Protein AF-A0A7T5RFW7-F1 (afdb_monomer_lite)

Sequence (202 aa):
MATKVTVNEIKQDWKDLVDSTTITLDHVEPYNKFRVTLGGNRALAIVNESDGRAFILQLKQDSTGNRTVNWFKKASTFATTDLNTTNDQIVVGRNIPTTTPLKFSSSGTLPSGLVAGTRYYAININATTIKVATSIANAQAGTAIDFTDQGSGTHTIETHIRWPGDNEPTLSNGKFRTDTFGFIVDDGLSGIYEGVVISQDY

Foldseek 3Di:
DPPPPDPVPPPCAEAEWDEDQETEAEPPDDYQEYEYEHPAQHEYEYPPDDAFRKHKYKYWYAQQFPHHYHYYKDKFKFFLVQADLVVQKGFGQAFDDQFFKKAKDFPFFAFPPHDGPQIWTWQTPDGGMTHIGNDSVCSVVVNGDRTPGSTHHMMMMITDEDEVVRDDDDADGDHGWMWMKMKGRNDVVNGYMYIYTPDHGD

Secondary structure (DSSP, 8-state):
------GGGS---SEEPPPSSEEEEE-SSS-SEEEEEESSSEEEEEES--TT-EEEEEEEE-SS----EE---EEEEEEGGGEETTTTEEE-SS---TT-EEEEEESSPPPTT--TT--EEEEEEETTEEEEESSHHHHHTT-PPP-S---SSEEEEEE--B-GGG-PPPPP-STT-EEEEEEEEEETTTTEEEEEEEE---

Structure (mmCIF, N/CA/C/O backbone):
data_AF-A0A7T5RFW7-F1
#
_entry.id   AF-A0A7T5RFW7-F1
#
loop_
_atom_site.group_PDB
_atom_site.id
_atom_site.type_symbol
_atom_site.label_atom_id
_atom_site.label_alt_id
_atom_site.label_comp_id
_atom_site.label_asym_id
_atom_site.label_entity_id
_atom_site.label_seq_id
_atom_site.pdbx_PDB_ins_code
_atom_site.Cartn_x
_atom_site.Cartn_y
_atom_site.Cartn_z
_atom_site.occupancy
_atom_site.B_iso_or_equiv
_atom_site.auth_seq_id
_atom_site.auth_comp_id
_atom_site.auth_asym_id
_atom_site.auth_atom_id
_atom_site.pdbx_PDB_model_num
ATOM 1 N N . MET A 1 1 ? 23.523 30.802 -39.999 1.00 45.41 1 MET A N 1
ATOM 2 C CA . MET A 1 1 ? 24.184 29.878 -39.053 1.00 45.41 1 MET A CA 1
ATOM 3 C C . MET A 1 1 ? 23.121 28.921 -38.550 1.00 45.41 1 MET A C 1
ATOM 5 O O . MET A 1 1 ? 22.150 29.393 -37.979 1.00 45.41 1 MET A O 1
ATOM 9 N N . ALA A 1 2 ? 23.232 27.624 -38.840 1.00 50.78 2 ALA A N 1
ATOM 10 C CA . ALA A 1 2 ? 22.315 26.638 -38.277 1.00 50.78 2 ALA A CA 1
ATOM 11 C C . ALA A 1 2 ? 22.725 26.392 -36.821 1.00 50.78 2 ALA A C 1
ATOM 13 O O . ALA A 1 2 ? 23.837 25.926 -36.565 1.00 50.78 2 ALA A O 1
ATOM 14 N N . THR A 1 3 ? 21.868 26.769 -35.875 1.00 62.56 3 THR A N 1
ATOM 15 C CA . THR A 1 3 ? 22.080 26.494 -34.454 1.00 62.56 3 THR A CA 1
ATOM 16 C C . THR A 1 3 ? 22.099 24.983 -34.267 1.00 62.56 3 THR A C 1
ATOM 18 O O . THR A 1 3 ? 21.107 24.299 -34.513 1.00 62.56 3 THR A O 1
ATOM 21 N N . LYS A 1 4 ? 23.259 24.446 -33.891 1.00 60.22 4 LYS A N 1
ATOM 22 C CA . LYS A 1 4 ? 23.421 23.035 -33.555 1.00 60.22 4 LYS A CA 1
ATOM 23 C C . LYS A 1 4 ? 22.690 22.798 -32.235 1.00 60.22 4 LYS A C 1
ATOM 25 O O . LYS A 1 4 ? 23.207 23.170 -31.187 1.00 60.22 4 LYS A O 1
ATOM 30 N N . VAL A 1 5 ? 21.494 22.217 -32.300 1.00 58.03 5 VAL A N 1
ATOM 31 C CA . VAL A 1 5 ? 20.789 21.697 -31.122 1.00 58.03 5 VAL A CA 1
ATOM 32 C C . VAL A 1 5 ? 21.728 20.701 -30.436 1.00 58.03 5 VAL A C 1
ATOM 34 O O . VAL A 1 5 ? 22.172 19.728 -31.052 1.00 58.03 5 VAL A O 1
ATOM 37 N N . THR A 1 6 ? 22.124 20.982 -29.197 1.00 64.00 6 THR A N 1
ATOM 38 C CA . THR A 1 6 ? 22.894 20.042 -28.380 1.00 64.00 6 THR A CA 1
ATOM 39 C C . THR A 1 6 ? 21.932 19.003 -27.808 1.00 64.00 6 THR A C 1
ATOM 41 O O . THR A 1 6 ? 20.786 19.296 -27.489 1.00 64.00 6 THR A O 1
ATOM 44 N N . VAL A 1 7 ? 22.395 17.759 -27.672 1.00 58.00 7 VAL A N 1
ATOM 45 C CA . VAL A 1 7 ? 21.602 16.589 -27.229 1.00 58.00 7 VAL A CA 1
ATOM 46 C C . VAL A 1 7 ? 20.918 16.783 -25.855 1.00 58.00 7 VAL A C 1
ATOM 48 O O . VAL A 1 7 ? 20.032 16.017 -25.492 1.00 58.00 7 VAL A O 1
ATOM 51 N N . ASN A 1 8 ? 21.258 17.845 -25.120 1.00 54.62 8 ASN A N 1
ATOM 52 C CA . ASN A 1 8 ? 20.660 18.210 -23.835 1.00 54.62 8 ASN A CA 1
ATOM 53 C C . ASN A 1 8 ? 19.213 18.738 -23.914 1.00 54.62 8 ASN A C 1
ATOM 55 O O . ASN A 1 8 ? 18.612 18.956 -22.868 1.00 54.62 8 ASN A O 1
ATOM 59 N N . GLU A 1 9 ? 18.642 18.924 -25.108 1.00 57.00 9 GLU A N 1
ATOM 60 C CA . GLU A 1 9 ? 17.244 19.361 -25.283 1.00 57.00 9 GLU A CA 1
ATOM 61 C C . GLU A 1 9 ? 16.255 18.208 -25.536 1.00 57.00 9 GLU A C 1
ATOM 63 O O . GLU A 1 9 ? 15.060 18.443 -25.723 1.00 57.00 9 GLU A O 1
ATOM 68 N N . ILE A 1 10 ? 16.701 16.944 -25.498 1.00 56.38 10 ILE A N 1
ATOM 69 C CA . ILE A 1 10 ? 15.758 15.821 -25.455 1.00 56.38 10 ILE A CA 1
ATOM 70 C C . ILE A 1 10 ? 15.162 15.792 -24.051 1.00 56.38 10 ILE A C 1
ATOM 72 O O . ILE A 1 10 ? 15.824 15.397 -23.092 1.00 56.38 10 ILE A O 1
ATOM 76 N N . LYS A 1 11 ? 13.897 16.203 -23.938 1.00 55.12 11 LYS A N 1
ATOM 77 C CA . LYS A 1 11 ? 13.052 15.940 -22.772 1.00 55.12 11 LYS A CA 1
ATOM 78 C C . LYS A 1 11 ? 13.193 14.448 -22.447 1.00 55.12 11 LYS A C 1
ATOM 80 O O . LYS A 1 11 ? 12.746 13.604 -23.220 1.00 55.12 11 LYS A O 1
ATOM 85 N N . GLN A 1 12 ? 13.924 14.103 -21.387 1.00 61.69 12 GLN A N 1
ATOM 86 C CA . GLN A 1 12 ? 14.103 12.704 -21.010 1.00 61.69 12 GLN A CA 1
ATOM 87 C C . GLN A 1 12 ? 12.760 12.206 -20.470 1.00 61.69 12 GLN A C 1
ATOM 89 O O . GLN A 1 12 ? 12.442 12.385 -19.300 1.00 61.69 12 GLN A O 1
ATOM 94 N N . ASP A 1 13 ? 11.945 11.636 -21.358 1.00 79.69 13 ASP A N 1
ATOM 95 C CA . ASP A 1 13 ? 10.591 11.186 -21.032 1.00 79.69 13 ASP A CA 1
ATOM 96 C C . ASP A 1 13 ? 10.586 10.077 -19.976 1.00 79.69 13 ASP A C 1
ATOM 98 O O . ASP A 1 13 ? 9.646 9.996 -19.191 1.00 79.69 13 ASP A O 1
ATOM 102 N N . TRP A 1 14 ? 11.627 9.237 -19.956 1.00 91.38 14 TRP A N 1
ATOM 103 C CA . TRP A 1 14 ? 11.811 8.150 -19.000 1.00 91.38 14 TRP A CA 1
ATOM 104 C C . TRP A 1 14 ? 13.054 8.375 -18.152 1.00 91.38 14 TRP A C 1
ATOM 106 O O . TRP A 1 14 ? 14.143 8.599 -18.680 1.00 91.38 14 TRP A O 1
ATOM 116 N N . LYS A 1 15 ? 12.902 8.206 -16.842 1.00 93.06 15 LYS A N 1
ATOM 117 C CA . LYS A 1 15 ? 14.016 8.039 -15.920 1.00 93.06 15 LYS A CA 1
ATOM 118 C C . LYS A 1 15 ? 14.399 6.568 -15.831 1.00 93.06 15 LYS A C 1
ATOM 120 O O . LYS A 1 15 ? 13.636 5.758 -15.308 1.00 93.06 15 LYS A O 1
ATOM 125 N N . ASP A 1 16 ? 15.601 6.245 -16.292 1.00 93.81 16 ASP A N 1
ATOM 126 C CA . ASP A 1 16 ? 16.253 4.979 -15.968 1.00 93.81 16 ASP A CA 1
ATOM 127 C C . ASP A 1 16 ? 16.669 4.987 -14.493 1.00 93.81 16 ASP A C 1
ATOM 129 O O . ASP A 1 16 ? 17.503 5.793 -14.067 1.00 93.81 16 ASP A O 1
ATOM 133 N N . LEU A 1 17 ? 16.038 4.122 -13.703 1.00 96.50 17 LEU A N 1
ATOM 134 C CA . LEU A 1 17 ? 16.389 3.910 -12.306 1.00 96.50 17 LEU A CA 1
ATOM 135 C C . LEU A 1 17 ? 17.536 2.907 -12.202 1.00 96.50 17 LEU A C 1
ATOM 137 O O . LEU A 1 17 ? 17.674 1.986 -13.010 1.00 96.50 17 LEU A O 1
ATOM 141 N N . VAL A 1 18 ? 18.337 3.071 -11.155 1.00 95.88 18 VAL A N 1
ATOM 142 C CA . VAL A 1 18 ? 19.405 2.133 -10.818 1.00 95.88 18 VAL A CA 1
ATOM 143 C C . VAL A 1 18 ? 18.810 0.989 -10.006 1.00 95.88 18 VAL A C 1
ATOM 145 O O . VAL A 1 18 ? 18.157 1.214 -8.987 1.00 95.88 18 VAL A O 1
ATOM 148 N N . ASP A 1 19 ? 19.043 -0.241 -10.455 1.00 98.00 19 ASP A N 1
ATOM 149 C CA . ASP A 1 19 ? 18.674 -1.430 -9.696 1.00 98.00 19 ASP A CA 1
ATOM 150 C C . ASP A 1 19 ? 19.509 -1.529 -8.412 1.00 98.00 19 ASP A C 1
ATOM 152 O O . ASP A 1 19 ? 20.734 -1.398 -8.416 1.00 98.00 19 ASP A O 1
ATOM 156 N N . SER A 1 20 ? 18.829 -1.755 -7.295 1.00 97.56 20 SER A N 1
ATOM 157 C CA . SER A 1 20 ? 19.435 -1.989 -5.988 1.00 97.56 20 SER A CA 1
ATOM 158 C C . SER A 1 20 ? 18.449 -2.774 -5.120 1.00 97.56 20 SER A C 1
ATOM 160 O O . SER A 1 20 ? 17.345 -3.070 -5.569 1.00 97.56 20 SER A O 1
ATOM 162 N N . THR A 1 21 ? 18.803 -3.130 -3.882 1.00 97.81 21 THR A N 1
ATOM 163 C CA . THR A 1 21 ? 17.862 -3.800 -2.960 1.00 97.81 21 THR A CA 1
ATOM 164 C C . THR A 1 21 ? 16.563 -3.011 -2.767 1.00 97.81 21 THR A C 1
ATOM 166 O O . THR A 1 21 ? 15.492 -3.622 -2.735 1.00 97.81 21 THR A O 1
ATOM 169 N N . THR A 1 22 ? 16.661 -1.678 -2.726 1.00 97.94 22 THR A N 1
ATOM 170 C CA . THR A 1 22 ? 15.528 -0.748 -2.712 1.00 97.94 22 THR A CA 1
ATOM 171 C C . THR A 1 22 ? 15.659 0.233 -3.868 1.00 97.94 22 THR A C 1
ATOM 173 O O . THR A 1 22 ? 16.528 1.103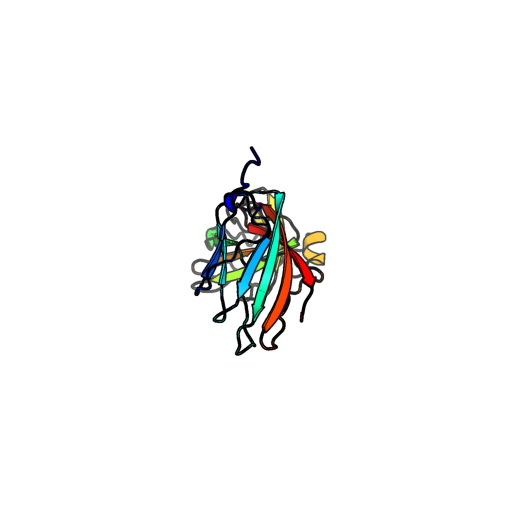 -3.875 1.00 97.94 22 THR A O 1
ATOM 176 N N . ILE A 1 23 ? 14.790 0.106 -4.860 1.00 98.25 23 ILE A N 1
ATOM 177 C CA . ILE A 1 23 ? 14.740 1.024 -5.992 1.00 98.25 23 ILE A CA 1
ATOM 178 C C . ILE A 1 23 ? 13.901 2.235 -5.581 1.00 98.25 23 ILE A C 1
ATOM 180 O O . ILE A 1 23 ? 12.707 2.110 -5.301 1.00 98.25 23 ILE A O 1
ATOM 184 N N . THR A 1 24 ? 14.536 3.404 -5.557 1.00 96.06 24 THR A N 1
ATOM 185 C CA . THR A 1 24 ? 13.900 4.659 -5.154 1.00 96.06 24 THR A CA 1
ATOM 186 C C . THR A 1 24 ? 13.481 5.476 -6.371 1.00 96.06 24 THR A C 1
ATOM 188 O O . THR A 1 24 ? 14.307 5.808 -7.222 1.00 96.06 24 THR A O 1
ATOM 191 N N . LEU A 1 25 ? 12.200 5.824 -6.426 1.00 94.94 25 LEU A N 1
ATOM 192 C CA . LEU A 1 25 ? 11.620 6.782 -7.355 1.00 94.94 25 LEU A CA 1
ATOM 193 C C . LEU A 1 25 ? 11.685 8.170 -6.710 1.00 94.94 25 LEU A C 1
ATOM 195 O O . LEU A 1 25 ? 11.163 8.368 -5.617 1.00 94.94 25 LEU A O 1
ATOM 199 N N . ASP A 1 26 ? 12.339 9.122 -7.369 1.00 92.06 26 ASP A N 1
ATOM 200 C CA . ASP A 1 26 ? 12.478 10.492 -6.868 1.00 92.06 26 ASP A CA 1
ATOM 201 C C . ASP A 1 26 ? 11.550 11.445 -7.628 1.00 92.06 26 ASP A C 1
ATOM 203 O O . ASP A 1 26 ? 11.617 11.555 -8.856 1.00 92.06 26 ASP A O 1
ATOM 207 N N . HIS A 1 27 ? 10.683 12.133 -6.886 1.00 89.88 27 HIS A N 1
ATOM 208 C CA . HIS A 1 27 ? 9.686 13.067 -7.393 1.00 89.88 27 HIS A CA 1
ATOM 209 C C . HIS A 1 27 ? 10.172 14.540 -7.450 1.00 89.88 27 HIS A C 1
ATOM 211 O O . HIS A 1 27 ? 9.370 15.444 -7.646 1.00 89.88 27 HIS A O 1
ATOM 217 N N . VAL A 1 28 ? 11.474 14.838 -7.398 1.00 82.62 28 VAL A N 1
ATOM 218 C CA . VAL A 1 28 ? 12.001 16.231 -7.479 1.00 82.62 28 VAL A CA 1
ATOM 219 C C . VAL A 1 28 ? 11.789 16.966 -8.831 1.00 82.62 28 VAL A C 1
ATOM 221 O O . VAL A 1 28 ? 12.170 18.123 -8.939 1.00 82.62 28 VAL A O 1
ATOM 224 N N . GLU A 1 29 ? 11.092 16.382 -9.823 1.00 71.56 29 GLU A N 1
ATOM 225 C CA . GLU A 1 29 ? 10.932 16.876 -11.223 1.00 71.56 29 GLU A CA 1
ATOM 226 C C . GLU A 1 29 ? 12.191 16.639 -12.098 1.00 71.56 29 GLU A C 1
ATOM 228 O O . GLU A 1 29 ? 13.303 16.581 -11.573 1.00 71.56 29 GLU A O 1
ATOM 233 N N . PRO A 1 30 ? 12.083 16.454 -13.438 1.00 74.62 30 PRO A N 1
ATOM 234 C CA . PRO A 1 30 ? 10.890 16.527 -14.299 1.00 74.62 30 PRO A CA 1
ATOM 235 C C . PRO A 1 30 ? 10.269 15.160 -14.669 1.00 74.62 30 PRO A C 1
ATOM 237 O O . PRO A 1 30 ? 9.517 15.057 -15.640 1.00 74.62 30 PRO A O 1
ATOM 240 N N . TYR A 1 31 ? 10.626 14.076 -13.973 1.00 81.56 31 TYR A N 1
ATOM 241 C CA . TYR A 1 31 ? 10.255 12.724 -14.404 1.00 81.56 31 TYR A CA 1
ATOM 242 C C . TYR A 1 31 ? 8.901 12.273 -13.853 1.00 81.56 31 TYR A C 1
ATOM 244 O O . TYR A 1 31 ? 8.728 12.141 -12.646 1.00 81.56 31 TYR A O 1
ATOM 252 N N . ASN A 1 32 ? 7.972 11.944 -14.753 1.00 89.81 32 ASN A N 1
ATOM 253 C CA . ASN A 1 32 ? 6.715 11.253 -14.427 1.00 89.81 32 ASN A CA 1
ATOM 254 C C . ASN A 1 32 ? 6.649 9.850 -15.038 1.00 89.81 32 ASN A C 1
ATOM 256 O O . ASN A 1 32 ? 5.606 9.204 -15.008 1.00 89.81 32 ASN A O 1
ATOM 260 N N . LYS A 1 33 ? 7.752 9.367 -15.617 1.00 93.81 33 LYS A N 1
ATOM 261 C CA . LYS A 1 33 ? 7.873 7.993 -16.096 1.00 93.81 33 LYS A CA 1
ATOM 262 C C . LYS A 1 33 ? 9.210 7.435 -15.650 1.00 93.81 33 LYS A C 1
ATOM 264 O O . LYS A 1 33 ? 10.254 8.039 -15.890 1.00 93.81 33 LYS A O 1
ATOM 269 N N . PHE A 1 34 ? 9.172 6.277 -15.021 1.00 96.50 34 PHE A N 1
ATOM 270 C CA . PHE A 1 34 ? 10.327 5.609 -14.449 1.00 96.50 34 PHE A CA 1
ATOM 271 C C . PHE A 1 34 ? 10.418 4.200 -15.002 1.00 96.50 34 PHE A C 1
ATOM 273 O O . PHE A 1 34 ? 9.396 3.547 -15.194 1.00 96.50 34 PHE A O 1
ATOM 280 N N . ARG A 1 35 ? 11.626 3.704 -15.250 1.00 96.94 35 ARG A N 1
ATOM 281 C CA . ARG A 1 35 ? 11.814 2.316 -15.670 1.00 96.94 35 ARG A CA 1
ATOM 282 C C . ARG A 1 35 ? 13.042 1.694 -15.039 1.00 96.94 35 ARG A C 1
ATOM 284 O O . ARG A 1 35 ? 14.023 2.381 -14.764 1.00 96.94 35 ARG A O 1
ATOM 291 N N . VAL A 1 36 ? 12.981 0.386 -14.826 1.00 98.00 36 VAL A N 1
ATOM 292 C CA . VAL A 1 36 ? 14.076 -0.386 -14.237 1.00 98.00 36 VAL A CA 1
ATOM 293 C C . VAL A 1 36 ? 14.033 -1.836 -14.698 1.00 98.00 36 VAL A C 1
ATOM 295 O O . VAL A 1 36 ? 12.959 -2.404 -14.890 1.00 98.00 36 VAL A O 1
ATOM 298 N N . THR A 1 37 ? 15.207 -2.448 -14.861 1.00 98.19 37 THR A N 1
ATOM 299 C CA . THR A 1 37 ? 15.331 -3.908 -14.980 1.00 98.19 37 THR A CA 1
ATOM 300 C C . THR A 1 37 ? 15.651 -4.486 -13.605 1.00 98.19 37 THR A C 1
ATOM 302 O O . THR A 1 37 ? 16.638 -4.092 -12.993 1.00 98.19 37 THR A O 1
ATOM 305 N N . LEU A 1 38 ? 14.819 -5.405 -13.120 1.00 98.50 38 LEU A N 1
ATOM 306 C CA . LEU A 1 38 ? 14.893 -5.982 -11.781 1.00 98.50 38 LEU A CA 1
ATOM 307 C C . LEU A 1 38 ? 16.034 -7.001 -11.674 1.00 98.50 38 LEU A C 1
ATOM 309 O O . LEU A 1 38 ? 15.900 -8.156 -12.077 1.00 98.50 38 LEU A O 1
ATOM 313 N N . GLY A 1 39 ? 17.145 -6.603 -11.056 1.00 97.12 39 GLY A N 1
ATOM 314 C CA . GLY A 1 39 ? 18.305 -7.467 -10.805 1.00 97.12 39 GLY A CA 1
ATOM 315 C C . GLY A 1 39 ? 18.137 -8.415 -9.613 1.00 97.12 39 GLY A C 1
ATOM 316 O O . GLY A 1 39 ? 18.963 -9.305 -9.424 1.00 97.12 39 GLY A O 1
ATOM 317 N N . GLY A 1 40 ? 17.022 -8.327 -8.878 1.00 97.62 40 GLY A N 1
ATOM 318 C CA . GLY A 1 40 ? 16.606 -9.259 -7.820 1.00 97.62 40 GLY A CA 1
ATOM 319 C C . GLY A 1 40 ? 15.127 -9.087 -7.471 1.00 97.62 40 GLY A C 1
ATOM 320 O O . GLY A 1 40 ? 14.416 -8.361 -8.160 1.00 97.62 40 GLY A O 1
ATOM 321 N N . ASN A 1 41 ? 14.676 -9.703 -6.377 1.00 98.06 41 ASN A N 1
ATOM 322 C CA . ASN A 1 41 ? 13.433 -9.281 -5.721 1.00 98.06 41 ASN A CA 1
ATOM 323 C C . ASN A 1 41 ? 13.705 -7.952 -5.015 1.00 98.06 41 ASN A C 1
ATOM 325 O O . ASN A 1 41 ? 14.659 -7.868 -4.232 1.00 98.06 41 ASN A O 1
ATOM 329 N N . ARG A 1 42 ? 12.940 -6.905 -5.339 1.00 98.31 42 ARG A N 1
ATOM 330 C CA . ARG A 1 42 ? 13.265 -5.525 -4.937 1.00 98.31 42 ARG A CA 1
ATOM 331 C C . ARG A 1 42 ? 12.168 -4.894 -4.098 1.00 98.31 42 ARG A C 1
ATOM 333 O O . ARG A 1 42 ? 10.990 -5.159 -4.300 1.00 98.31 42 ARG A O 1
ATOM 340 N N . ALA A 1 43 ? 12.551 -4.017 -3.180 1.00 97.94 43 ALA A N 1
ATOM 341 C CA . ALA A 1 43 ? 11.615 -3.059 -2.614 1.00 97.94 43 ALA A CA 1
ATOM 342 C C . ALA A 1 43 ? 11.538 -1.821 -3.509 1.00 97.94 43 ALA A C 1
ATOM 344 O O . ALA A 1 43 ? 12.544 -1.406 -4.082 1.00 97.94 43 ALA A O 1
ATOM 345 N N . LEU A 1 44 ? 10.351 -1.236 -3.617 1.00 98.06 44 LEU A N 1
ATOM 346 C CA . LEU A 1 44 ? 10.132 0.052 -4.259 1.00 98.06 44 LEU A CA 1
ATOM 347 C C . LEU A 1 44 ? 9.866 1.096 -3.178 1.00 98.06 44 LEU A C 1
ATOM 349 O O . LEU A 1 44 ? 9.121 0.843 -2.231 1.00 98.06 44 LEU A O 1
ATOM 353 N N . ALA A 1 45 ? 10.468 2.268 -3.325 1.00 96.50 45 ALA A N 1
ATOM 354 C CA . ALA A 1 45 ? 10.252 3.407 -2.444 1.00 96.50 45 ALA A CA 1
ATOM 355 C C . ALA A 1 45 ? 10.069 4.674 -3.273 1.00 96.50 45 ALA A C 1
ATOM 357 O O . ALA A 1 45 ? 10.618 4.778 -4.368 1.00 96.50 45 ALA A O 1
ATOM 358 N N . ILE A 1 46 ? 9.333 5.642 -2.737 1.00 95.12 46 ILE A N 1
ATOM 359 C CA . ILE A 1 46 ? 9.211 6.975 -3.322 1.00 95.12 46 ILE A CA 1
ATOM 360 C C . ILE A 1 46 ? 9.819 7.976 -2.338 1.00 95.12 46 ILE A C 1
ATOM 362 O O . ILE A 1 46 ? 9.678 7.825 -1.124 1.00 95.12 46 ILE A O 1
ATOM 366 N N . VAL A 1 47 ? 10.531 8.975 -2.853 1.00 93.50 47 VAL A N 1
ATOM 367 C CA . VAL A 1 47 ? 11.036 10.117 -2.081 1.00 93.50 47 VAL A CA 1
ATOM 368 C C . VAL A 1 47 ? 10.579 11.423 -2.712 1.00 93.50 47 VAL A C 1
ATOM 370 O O . VAL A 1 47 ? 10.263 11.470 -3.902 1.00 93.50 47 VAL A O 1
ATOM 373 N N . ASN A 1 48 ? 10.576 12.485 -1.900 1.00 92.00 48 ASN A N 1
ATOM 374 C CA . ASN A 1 48 ? 10.144 13.827 -2.302 1.00 92.00 48 ASN A CA 1
ATOM 375 C C . ASN A 1 48 ? 8.720 13.829 -2.870 1.00 92.00 48 ASN A C 1
ATOM 377 O O . ASN A 1 48 ? 8.429 14.455 -3.887 1.00 92.00 48 ASN A O 1
ATOM 381 N N . GLU A 1 49 ? 7.849 13.062 -2.218 1.00 91.44 49 GLU A N 1
ATOM 382 C CA . GLU A 1 49 ? 6.468 12.871 -2.631 1.00 91.44 49 GLU A CA 1
ATOM 383 C C . GLU A 1 49 ? 5.712 14.195 -2.673 1.00 91.44 49 GLU A C 1
ATOM 385 O O . GLU A 1 49 ? 5.906 15.073 -1.833 1.00 91.44 49 GLU A O 1
ATOM 390 N N . SER A 1 50 ? 4.836 14.312 -3.665 1.00 88.50 50 SER A N 1
ATOM 391 C CA . SER A 1 50 ? 3.971 15.465 -3.843 1.00 88.50 50 SER A CA 1
ATOM 392 C C . SER A 1 50 ? 2.573 14.970 -4.167 1.00 88.50 50 SER A C 1
ATOM 394 O O . SER A 1 50 ? 2.401 14.164 -5.086 1.00 88.50 50 SER A O 1
ATOM 396 N N . ASP A 1 51 ? 1.598 15.477 -3.425 1.00 92.00 51 ASP A N 1
ATOM 397 C CA . ASP A 1 51 ? 0.187 15.129 -3.573 1.00 92.00 51 ASP A CA 1
ATOM 398 C C . ASP A 1 51 ? -0.332 15.515 -4.967 1.00 92.00 51 ASP A C 1
ATOM 400 O O . ASP A 1 51 ? 0.109 16.496 -5.573 1.00 92.00 51 ASP A O 1
ATOM 404 N N . GLY A 1 52 ? -1.248 14.711 -5.499 1.00 89.12 52 GLY A N 1
ATOM 405 C CA . GLY A 1 52 ? -1.815 14.838 -6.841 1.00 89.12 52 GLY A CA 1
ATOM 406 C C . GLY A 1 52 ? -0.885 14.404 -7.978 1.00 89.12 52 GLY A C 1
ATOM 407 O O . GLY A 1 52 ? -1.291 14.434 -9.144 1.00 89.12 52 GLY A O 1
ATOM 408 N N . ARG A 1 53 ? 0.358 13.993 -7.693 1.00 90.94 53 ARG A N 1
ATOM 409 C CA . ARG A 1 53 ? 1.287 13.575 -8.746 1.00 90.94 53 ARG A CA 1
ATOM 410 C C . ARG A 1 53 ? 0.863 12.234 -9.343 1.00 90.94 53 ARG A C 1
ATOM 412 O O . ARG A 1 53 ? 0.763 11.233 -8.636 1.00 90.94 53 ARG A O 1
ATOM 419 N N . ALA A 1 54 ? 0.718 12.205 -10.665 1.00 94.06 54 ALA A N 1
ATOM 420 C CA . ALA A 1 54 ? 0.550 10.979 -11.435 1.00 94.06 54 ALA A CA 1
ATOM 421 C C . ALA A 1 54 ? 1.861 10.574 -12.123 1.00 94.06 54 ALA A C 1
ATOM 423 O O . ALA A 1 54 ? 2.564 11.419 -12.685 1.00 94.06 54 ALA A O 1
ATOM 424 N N . PHE A 1 55 ? 2.182 9.281 -12.110 1.00 95.81 55 PHE A N 1
ATOM 425 C CA . PHE A 1 55 ? 3.387 8.763 -12.754 1.00 95.81 55 PHE A CA 1
ATOM 426 C C . PHE A 1 55 ? 3.205 7.350 -13.314 1.00 95.81 55 PHE A C 1
ATOM 428 O O . PHE A 1 55 ? 2.259 6.635 -12.990 1.00 95.81 55 PHE A O 1
ATOM 435 N N . ILE A 1 56 ? 4.134 6.956 -14.181 1.00 97.00 56 ILE A N 1
ATOM 436 C CA . ILE A 1 56 ? 4.217 5.628 -14.786 1.00 97.00 56 ILE A CA 1
ATOM 437 C C . ILE A 1 56 ? 5.484 4.934 -14.294 1.00 97.00 56 ILE A C 1
ATOM 439 O O . ILE A 1 56 ? 6.552 5.546 -14.238 1.00 97.00 56 ILE A O 1
ATOM 443 N N . LEU A 1 57 ? 5.385 3.641 -14.000 1.00 98.00 57 LEU A N 1
ATOM 444 C CA . LEU A 1 57 ? 6.523 2.778 -13.704 1.00 98.00 57 LEU A CA 1
ATOM 445 C C . LEU A 1 57 ? 6.535 1.579 -14.650 1.00 98.00 57 LEU A C 1
ATOM 447 O O . LEU A 1 57 ? 5.550 0.851 -14.750 1.00 98.00 57 LEU A O 1
ATOM 451 N N . GLN A 1 58 ? 7.670 1.352 -15.301 1.00 98.12 58 GLN A N 1
ATOM 452 C CA . GLN A 1 58 ? 7.962 0.130 -16.037 1.00 98.12 58 GLN A CA 1
ATOM 453 C C . GLN A 1 58 ? 8.938 -0.741 -15.262 1.00 98.12 58 GLN A C 1
ATOM 455 O O . GLN A 1 58 ? 10.053 -0.328 -14.937 1.00 98.12 58 GLN A O 1
ATOM 460 N N . LEU A 1 59 ? 8.518 -1.972 -15.005 1.00 98.50 59 LEU A N 1
ATOM 461 C CA . LEU A 1 59 ? 9.336 -2.992 -14.374 1.00 98.50 59 LEU A CA 1
ATOM 462 C C . LEU A 1 59 ? 9.642 -4.062 -15.409 1.00 98.50 59 LEU A C 1
ATOM 464 O O . LEU A 1 59 ? 8.734 -4.697 -15.938 1.00 98.50 59 LEU A O 1
ATOM 468 N N . LYS A 1 60 ? 10.925 -4.259 -15.697 1.00 98.19 60 LYS A N 1
ATOM 469 C CA . LYS A 1 60 ? 11.394 -5.295 -16.610 1.00 98.19 60 LYS A CA 1
ATOM 470 C C . LYS A 1 60 ? 12.066 -6.421 -15.833 1.00 98.19 60 LYS A C 1
ATOM 472 O O . LYS A 1 60 ? 12.919 -6.171 -14.988 1.00 98.19 60 LYS A O 1
ATOM 477 N N . GLN A 1 61 ? 11.722 -7.663 -16.140 1.00 98.38 61 GLN A N 1
ATOM 478 C CA . GLN A 1 61 ? 12.412 -8.849 -15.638 1.00 98.38 61 GLN A CA 1
ATOM 479 C C . GLN A 1 61 ? 13.843 -8.924 -16.190 1.00 98.38 61 GLN A C 1
ATOM 481 O O . GLN A 1 61 ? 14.114 -8.515 -17.321 1.00 98.38 61 GLN A O 1
ATOM 486 N N . ASP A 1 62 ? 14.774 -9.482 -15.423 1.00 97.25 62 ASP A N 1
ATOM 487 C CA . ASP A 1 62 ? 16.117 -9.761 -15.931 1.00 97.25 62 ASP A CA 1
ATOM 488 C C . ASP A 1 62 ? 16.146 -11.008 -16.842 1.00 97.25 62 ASP A C 1
ATOM 490 O O . ASP A 1 62 ? 15.120 -11.533 -17.286 1.00 97.25 62 ASP A O 1
ATOM 494 N N . SER A 1 63 ? 17.352 -11.500 -17.131 1.00 96.94 63 SER A N 1
ATOM 495 C CA . SER A 1 63 ? 17.576 -12.724 -17.907 1.00 96.94 63 SER A CA 1
ATOM 496 C C . SER A 1 63 ? 17.199 -14.015 -17.167 1.00 96.94 63 SER A C 1
ATOM 498 O O . SER A 1 63 ? 17.218 -15.093 -17.773 1.00 96.94 63 SER A O 1
ATOM 500 N N . THR A 1 64 ? 16.846 -13.929 -15.881 1.00 97.19 64 THR A N 1
ATOM 501 C CA . THR A 1 64 ? 16.377 -15.052 -15.061 1.00 97.19 64 THR A CA 1
ATOM 502 C C . THR A 1 64 ? 14.855 -15.133 -15.071 1.00 97.19 64 THR A C 1
ATOM 504 O O . THR A 1 64 ? 14.310 -16.225 -15.235 1.00 97.19 64 THR A O 1
ATOM 507 N N . GLY A 1 65 ? 14.180 -13.987 -14.942 1.00 96.12 65 GLY A N 1
ATOM 508 C CA . GLY A 1 65 ? 12.743 -13.923 -14.682 1.00 96.12 65 GLY A CA 1
ATOM 509 C C . GLY A 1 65 ? 12.401 -14.191 -13.213 1.00 96.12 65 GLY A C 1
ATOM 510 O O . GLY A 1 65 ? 13.285 -14.285 -12.355 1.00 96.12 65 GLY A O 1
ATOM 511 N N . ASN A 1 66 ? 11.105 -14.347 -12.938 1.00 96.75 66 ASN A N 1
ATOM 512 C CA . ASN A 1 66 ? 10.537 -14.634 -11.614 1.00 96.75 66 ASN A CA 1
ATOM 513 C C . ASN A 1 66 ? 10.903 -13.618 -10.514 1.00 96.75 66 ASN A C 1
ATOM 515 O O . ASN A 1 66 ? 11.050 -13.989 -9.349 1.00 96.75 66 ASN A O 1
ATOM 519 N N . ARG A 1 67 ? 11.067 -12.340 -10.862 1.00 97.38 67 ARG A N 1
ATOM 520 C CA . ARG A 1 67 ? 11.312 -11.266 -9.894 1.00 97.38 67 ARG A CA 1
ATOM 521 C C . ARG A 1 67 ? 10.014 -10.696 -9.376 1.00 97.38 67 ARG A C 1
ATOM 523 O O . ARG A 1 67 ? 9.070 -10.493 -10.137 1.00 97.38 67 ARG A O 1
ATOM 530 N N . THR A 1 68 ? 10.004 -10.414 -8.082 1.00 97.31 68 THR A N 1
ATOM 531 C CA . THR A 1 68 ? 8.893 -9.767 -7.391 1.00 97.31 68 THR A CA 1
ATOM 532 C C . THR A 1 68 ? 9.299 -8.393 -6.885 1.00 97.31 68 THR A C 1
ATOM 534 O O . THR A 1 68 ? 10.487 -8.079 -6.738 1.00 97.31 68 THR A O 1
ATOM 537 N N . VAL A 1 69 ? 8.291 -7.572 -6.603 1.00 97.81 69 VAL A N 1
ATOM 538 C CA . VAL A 1 69 ? 8.483 -6.291 -5.935 1.00 97.81 69 VAL A CA 1
ATOM 539 C C . VAL A 1 69 ? 7.670 -6.209 -4.657 1.00 97.81 69 VAL A C 1
ATOM 541 O O . VAL A 1 69 ? 6.528 -6.660 -4.606 1.00 97.81 69 VAL A O 1
ATOM 544 N N . ASN A 1 70 ? 8.256 -5.582 -3.643 1.00 97.06 70 ASN A N 1
ATOM 545 C CA . ASN A 1 70 ? 7.506 -5.024 -2.531 1.00 97.06 70 ASN A CA 1
ATOM 546 C C . ASN A 1 70 ? 7.132 -3.596 -2.916 1.00 97.06 70 ASN A C 1
ATOM 548 O O . ASN A 1 70 ? 8.006 -2.737 -3.041 1.00 97.06 70 ASN A O 1
ATOM 552 N N . TRP A 1 71 ? 5.843 -3.368 -3.132 1.00 97.56 71 TRP A N 1
ATOM 553 C CA . TRP A 1 71 ? 5.305 -2.059 -3.475 1.00 97.56 71 TRP A CA 1
ATOM 554 C C . TRP A 1 71 ? 5.586 -1.026 -2.379 1.00 97.56 71 TRP A C 1
ATOM 556 O O . TRP A 1 71 ? 5.648 -1.366 -1.192 1.00 97.56 71 TRP A O 1
ATOM 566 N N . PHE A 1 72 ? 5.744 0.234 -2.790 1.00 96.75 72 PHE A N 1
ATOM 567 C CA . PHE A 1 72 ? 5.863 1.345 -1.854 1.00 96.75 72 PHE A CA 1
ATOM 568 C C . PHE A 1 72 ? 4.607 1.429 -0.978 1.00 96.75 72 PHE A C 1
ATOM 570 O O . PHE A 1 72 ? 3.495 1.093 -1.388 1.00 96.75 72 PHE A O 1
ATOM 577 N N . LYS A 1 73 ? 4.828 1.816 0.273 1.00 95.88 73 LYS A N 1
ATOM 578 C CA . LYS A 1 73 ? 3.859 1.799 1.366 1.00 95.88 73 LYS A CA 1
ATOM 579 C C . LYS A 1 73 ? 4.323 2.771 2.435 1.00 95.88 73 LYS A C 1
ATOM 581 O O . LYS A 1 73 ? 5.510 3.106 2.486 1.00 95.88 73 LYS A O 1
ATOM 586 N N . LYS A 1 74 ? 3.429 3.155 3.340 1.00 96.38 74 LYS A N 1
ATOM 587 C CA . LYS A 1 74 ? 3.801 3.987 4.484 1.00 96.38 74 LYS A CA 1
ATOM 588 C C . LYS A 1 74 ? 3.510 3.276 5.788 1.00 96.38 74 LYS A C 1
ATOM 590 O O . LYS A 1 74 ? 2.370 2.932 6.086 1.00 96.38 74 LYS A O 1
ATOM 595 N N . ALA A 1 75 ? 4.542 3.118 6.605 1.00 96.12 75 ALA A N 1
ATOM 596 C CA . ALA A 1 75 ? 4.413 2.609 7.962 1.00 96.12 75 ALA A CA 1
ATOM 597 C C . ALA A 1 75 ? 4.220 3.760 8.961 1.00 96.12 75 ALA A C 1
ATOM 599 O O . ALA A 1 75 ? 4.751 4.856 8.772 1.00 96.12 75 ALA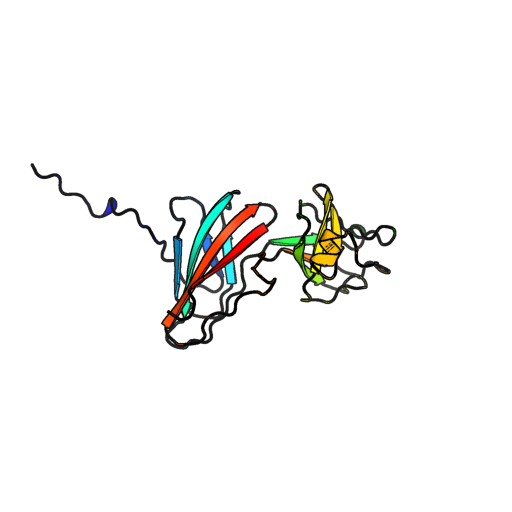 A O 1
ATOM 600 N N . SER A 1 76 ? 3.445 3.528 10.011 1.00 96.19 76 SER A N 1
ATOM 601 C CA . SER A 1 76 ? 3.532 4.254 11.280 1.00 96.19 76 SER A CA 1
ATOM 602 C C . SER A 1 76 ? 3.383 3.258 12.424 1.00 96.19 76 SER A C 1
ATOM 604 O O . SER A 1 76 ? 2.950 2.121 12.222 1.00 96.19 76 SER A O 1
ATOM 606 N N . THR A 1 77 ? 3.790 3.659 13.621 1.00 97.69 77 THR A N 1
ATOM 607 C CA . THR A 1 77 ? 3.640 2.843 14.825 1.00 97.69 77 THR A CA 1
ATOM 608 C C . THR A 1 77 ? 2.559 3.415 15.722 1.00 97.69 77 THR A C 1
ATOM 610 O O . THR A 1 77 ? 2.398 4.633 15.775 1.00 97.69 77 THR A O 1
ATOM 613 N N . PHE A 1 78 ? 1.887 2.547 16.468 1.00 97.75 78 PHE A N 1
ATOM 614 C CA . PHE A 1 78 ? 1.010 2.925 17.572 1.00 97.75 78 PHE A CA 1
ATOM 615 C C . PHE A 1 78 ? 1.295 2.022 18.779 1.00 97.75 78 PHE A C 1
ATOM 617 O O . PHE A 1 78 ? 1.795 0.901 18.633 1.00 97.75 78 PHE A O 1
ATOM 624 N N . ALA A 1 79 ? 1.056 2.540 19.979 1.00 97.06 79 ALA A N 1
ATOM 625 C CA . ALA A 1 79 ? 1.196 1.804 21.228 1.00 97.06 79 ALA A CA 1
ATOM 626 C C . ALA A 1 79 ? -0.119 1.113 21.612 1.00 97.06 79 ALA A C 1
ATOM 628 O O . ALA A 1 79 ? -1.193 1.477 21.139 1.00 97.06 79 ALA A O 1
ATOM 629 N N . THR A 1 80 ? -0.064 0.172 22.558 1.00 97.25 80 THR A N 1
ATOM 630 C CA . THR A 1 80 ? -1.273 -0.454 23.128 1.00 97.25 80 THR A CA 1
ATOM 631 C C . THR A 1 80 ? -2.266 0.580 23.671 1.00 97.25 80 THR A C 1
ATOM 633 O O . THR A 1 80 ? -3.472 0.408 23.528 1.00 97.25 80 THR A O 1
ATOM 636 N N . THR A 1 81 ? -1.770 1.685 24.239 1.00 96.88 81 THR A N 1
ATOM 637 C CA . THR A 1 81 ? -2.581 2.788 24.782 1.00 96.88 81 THR A CA 1
ATOM 638 C C . THR A 1 81 ? -3.303 3.616 23.722 1.00 96.88 81 THR A C 1
ATOM 640 O O . THR A 1 81 ? -4.242 4.331 24.061 1.00 96.88 81 THR A O 1
ATOM 643 N N . ASP A 1 82 ? -2.882 3.532 22.459 1.00 98.12 82 ASP A N 1
ATOM 644 C CA . ASP A 1 82 ? -3.516 4.243 21.345 1.00 98.12 82 ASP A CA 1
ATOM 645 C C . ASP A 1 82 ? -4.752 3.504 20.815 1.00 98.12 82 ASP A C 1
ATOM 647 O O . ASP A 1 82 ? -5.523 4.080 20.043 1.00 98.12 82 ASP A O 1
ATOM 651 N N . LEU A 1 83 ? -4.951 2.243 21.223 1.00 98.19 83 LEU A N 1
ATOM 652 C CA . LEU A 1 83 ? -6.127 1.443 20.901 1.00 98.19 83 LEU A CA 1
ATOM 653 C C . LEU A 1 83 ? -7.148 1.502 22.038 1.00 98.19 83 LEU A C 1
ATOM 655 O O . LEU A 1 83 ? -6.863 1.140 23.180 1.00 98.19 83 LEU A O 1
ATOM 659 N N . ASN A 1 84 ? -8.375 1.896 21.716 1.00 98.06 84 ASN A N 1
ATOM 660 C CA . ASN A 1 84 ? -9.489 1.935 22.651 1.00 98.06 84 ASN A CA 1
ATOM 661 C C . ASN A 1 84 ? -10.500 0.826 22.324 1.00 98.06 84 ASN A C 1
ATOM 663 O O . ASN A 1 84 ? -11.235 0.913 21.344 1.00 98.06 84 ASN A O 1
ATOM 667 N N . THR A 1 85 ? -10.562 -0.192 23.183 1.00 97.75 85 THR A N 1
ATOM 668 C CA . THR A 1 85 ? -11.463 -1.353 23.062 1.00 97.75 85 THR A CA 1
ATOM 669 C C . THR A 1 85 ? -12.928 -1.041 23.381 1.00 97.75 85 THR A C 1
ATOM 671 O O . THR A 1 85 ? -13.798 -1.865 23.160 1.00 97.75 85 THR A O 1
ATOM 674 N N . THR A 1 86 ? -13.248 0.141 23.923 1.00 97.81 86 THR A N 1
ATOM 675 C CA . THR A 1 86 ? -14.647 0.538 24.184 1.00 97.81 86 THR A CA 1
ATOM 676 C C . THR A 1 86 ? -15.336 1.066 22.927 1.00 97.81 86 THR A C 1
ATOM 678 O O . THR A 1 86 ? -16.560 1.032 22.829 1.00 97.81 86 THR A O 1
ATOM 681 N N . ASN A 1 87 ? -14.573 1.621 21.983 1.00 97.44 87 ASN A N 1
ATOM 682 C CA . ASN A 1 87 ? -15.123 2.254 20.783 1.00 97.44 87 ASN A CA 1
ATOM 683 C C . ASN A 1 87 ? -14.446 1.814 19.474 1.00 97.44 87 ASN A C 1
ATOM 685 O O . ASN A 1 87 ? -14.771 2.365 18.413 1.00 97.44 87 ASN A O 1
ATOM 689 N N . ASP A 1 88 ? -13.540 0.844 19.552 1.00 98.38 88 ASP A N 1
ATOM 690 C CA . ASP A 1 88 ? -12.778 0.243 18.457 1.00 98.38 88 ASP A CA 1
ATOM 691 C C . ASP A 1 88 ? -11.922 1.221 17.648 1.00 98.38 88 ASP A C 1
ATOM 693 O O . ASP A 1 88 ? -11.771 1.088 16.430 1.00 98.38 88 ASP A O 1
ATOM 697 N N . GLN A 1 89 ? -11.391 2.251 18.308 1.00 98.50 89 GLN A N 1
ATOM 698 C CA . GLN A 1 89 ? -10.580 3.280 17.660 1.00 98.50 89 GLN A CA 1
ATOM 699 C C . GLN A 1 89 ? -9.088 3.083 17.910 1.00 98.50 89 GLN A C 1
ATOM 701 O O . GLN A 1 89 ? -8.674 2.695 18.999 1.00 98.50 89 GLN A O 1
ATOM 706 N N . ILE A 1 90 ? -8.287 3.425 16.903 1.00 98.56 90 ILE A N 1
ATOM 707 C CA . ILE A 1 90 ? -6.825 3.451 16.964 1.00 98.56 90 ILE A CA 1
ATOM 708 C C . ILE A 1 90 ? -6.346 4.854 16.593 1.00 98.56 90 ILE A C 1
ATOM 710 O O . ILE A 1 90 ? -6.695 5.374 15.527 1.00 98.56 90 ILE A O 1
ATOM 714 N N . VAL A 1 91 ? -5.529 5.466 17.452 1.00 98.44 91 VAL A N 1
ATOM 715 C CA . VAL A 1 91 ? -4.799 6.699 17.131 1.00 98.44 91 VAL A CA 1
ATOM 716 C C . VAL A 1 91 ? -3.550 6.336 16.325 1.00 98.44 91 VAL A C 1
ATOM 718 O O . VAL A 1 91 ? -2.656 5.656 16.810 1.00 98.44 91 VAL A O 1
ATOM 721 N N . VAL A 1 92 ? -3.493 6.778 15.070 1.00 97.12 92 VAL A N 1
ATOM 722 C CA . VAL A 1 92 ? -2.435 6.424 14.101 1.00 97.12 92 VAL A CA 1
ATOM 723 C C . VAL A 1 92 ? -1.539 7.607 13.720 1.00 97.12 92 VAL A C 1
ATOM 725 O O . VAL A 1 92 ? -0.577 7.437 12.969 1.00 97.12 92 VAL A O 1
ATOM 728 N N . GLY A 1 93 ? -1.862 8.808 14.213 1.00 95.56 93 GLY A N 1
ATOM 729 C CA . GLY A 1 93 ? -1.039 10.016 14.071 1.00 95.56 93 GLY A CA 1
ATOM 730 C C . GLY A 1 93 ? -1.012 10.637 12.670 1.00 95.56 93 GLY A C 1
ATOM 731 O O . GLY A 1 93 ? -0.228 11.550 12.428 1.00 95.56 93 GLY A O 1
ATOM 732 N N . ARG A 1 94 ? -1.848 10.153 11.747 1.00 95.81 94 ARG A N 1
ATOM 733 C CA . ARG A 1 94 ? -1.989 10.674 10.381 1.00 95.81 94 ARG A CA 1
ATOM 734 C C . ARG A 1 94 ? -3.375 10.390 9.821 1.00 95.81 94 ARG A C 1
ATOM 736 O O . ARG A 1 94 ? -4.068 9.492 10.306 1.00 95.81 94 ARG A O 1
ATOM 743 N N . ASN A 1 95 ? -3.749 11.114 8.773 1.00 97.12 95 ASN A N 1
ATOM 744 C CA . ASN A 1 95 ? -5.042 10.922 8.145 1.00 97.12 95 ASN A CA 1
ATOM 745 C C . ASN A 1 95 ? -4.994 9.698 7.228 1.00 97.12 95 ASN A C 1
ATOM 747 O O . ASN A 1 95 ? -4.202 9.643 6.296 1.00 97.12 95 ASN A O 1
ATOM 751 N N . ILE A 1 96 ? -5.850 8.712 7.479 1.00 98.38 96 ILE A N 1
ATOM 752 C CA . ILE A 1 96 ? -5.979 7.539 6.612 1.00 98.38 96 ILE A CA 1
ATOM 753 C C . ILE A 1 96 ? -7.432 7.478 6.134 1.00 98.38 96 ILE A C 1
ATOM 755 O O . ILE A 1 96 ? -8.313 7.175 6.948 1.00 98.38 96 ILE A O 1
ATOM 759 N N . PRO A 1 97 ? -7.712 7.784 4.854 1.00 98.06 97 PRO A N 1
ATOM 760 C CA . PRO A 1 97 ? -9.066 7.784 4.313 1.00 98.06 97 PRO A CA 1
ATOM 761 C C . PRO A 1 97 ? -9.765 6.428 4.442 1.00 98.06 97 PRO A C 1
ATOM 763 O O . PRO A 1 97 ? -9.129 5.371 4.362 1.00 98.06 97 PRO A O 1
ATOM 766 N N . THR A 1 98 ? -11.093 6.451 4.579 1.00 98.38 98 THR A N 1
ATOM 767 C CA . THR A 1 98 ? -11.914 5.233 4.576 1.00 98.38 98 THR A CA 1
ATOM 768 C C . THR A 1 98 ? -11.643 4.418 3.313 1.00 98.38 98 THR A C 1
ATOM 770 O O . THR A 1 98 ? -11.465 4.989 2.238 1.00 98.38 98 THR A O 1
ATOM 773 N N . THR A 1 99 ? -11.634 3.088 3.436 1.00 97.50 99 THR A N 1
ATOM 774 C CA . THR A 1 99 ? -11.285 2.097 2.394 1.00 97.50 99 THR A CA 1
ATOM 775 C C . THR A 1 99 ? -9.800 1.980 2.041 1.00 97.50 99 THR A C 1
ATOM 777 O O . THR A 1 99 ? -9.458 1.176 1.177 1.00 97.50 99 THR A O 1
ATOM 780 N N . THR A 1 100 ? -8.901 2.730 2.689 1.00 98.25 100 THR A N 1
ATOM 781 C CA . THR A 1 100 ? -7.453 2.538 2.488 1.00 98.25 100 THR A CA 1
ATOM 782 C C . THR A 1 100 ? -7.049 1.131 2.941 1.00 98.25 100 THR A C 1
ATOM 784 O O . THR A 1 100 ? -7.353 0.787 4.088 1.00 98.25 100 THR A O 1
ATOM 787 N N . PRO A 1 101 ? -6.372 0.326 2.099 1.00 98.00 101 PRO A N 1
ATOM 788 C CA . PRO A 1 101 ? -5.880 -0.990 2.488 1.00 98.00 101 PRO A CA 1
ATOM 789 C C . PRO A 1 101 ? -4.790 -0.899 3.559 1.00 98.00 101 PRO A C 1
ATOM 791 O O . PRO A 1 101 ? -3.854 -0.104 3.453 1.00 98.00 101 PRO A O 1
ATOM 794 N N . LEU A 1 102 ? -4.899 -1.750 4.573 1.00 98.25 102 LEU A N 1
ATOM 795 C CA . LEU A 1 102 ? -4.023 -1.799 5.737 1.00 98.25 102 LEU A CA 1
ATOM 796 C C . LEU A 1 102 ? -3.434 -3.196 5.925 1.00 98.25 102 LEU A C 1
ATOM 798 O O . LEU A 1 102 ? -4.114 -4.197 5.687 1.00 98.25 102 LEU A O 1
ATOM 802 N N . LYS A 1 103 ? -2.207 -3.263 6.440 1.00 97.56 103 LYS A N 1
ATOM 803 C CA . LYS A 1 103 ? -1.649 -4.464 7.078 1.00 97.56 103 LYS A CA 1
ATOM 804 C C . LYS A 1 103 ? -1.058 -4.089 8.431 1.00 97.56 103 LYS A C 1
ATOM 806 O O . LYS A 1 103 ? -0.570 -2.976 8.617 1.00 97.56 103 LYS A O 1
ATOM 811 N N . PHE A 1 104 ? -1.110 -5.034 9.363 1.00 98.25 104 PHE A N 1
ATOM 812 C CA . PHE A 1 104 ? -0.620 -4.851 10.725 1.00 98.25 104 PHE A CA 1
ATOM 813 C C . PHE A 1 104 ? 0.483 -5.854 11.057 1.00 98.25 104 PHE A C 1
ATOM 815 O O . PHE A 1 104 ? 0.486 -6.989 10.569 1.00 98.25 104 PHE A O 1
ATOM 822 N N . SER A 1 105 ? 1.399 -5.441 11.926 1.00 98.06 105 SER A N 1
ATOM 823 C CA . SER A 1 105 ? 2.382 -6.301 12.589 1.00 98.06 105 SER A CA 1
ATOM 824 C C . SER A 1 105 ? 2.659 -5.793 14.011 1.00 98.06 105 SER A C 1
ATOM 826 O O . SER A 1 105 ? 2.218 -4.708 14.388 1.00 98.06 105 SER A O 1
ATOM 828 N N . SER A 1 106 ? 3.344 -6.592 14.831 1.00 97.94 106 SER A N 1
ATOM 829 C CA . SER A 1 106 ? 3.729 -6.221 16.197 1.00 97.94 106 SER A CA 1
ATOM 830 C C . SER A 1 106 ? 5.094 -6.803 16.551 1.00 97.94 106 SER A C 1
ATOM 832 O O . SER A 1 106 ? 5.478 -7.844 16.016 1.00 97.94 106 SER A O 1
ATOM 834 N N . SER A 1 107 ? 5.805 -6.157 17.476 1.00 97.12 107 SER A N 1
ATOM 835 C CA . SER A 1 107 ? 6.944 -6.766 18.177 1.00 97.12 107 SER A CA 1
ATOM 836 C C . SER A 1 107 ? 6.526 -7.745 19.285 1.00 97.12 107 SER A C 1
ATOM 838 O O . SER A 1 107 ? 7.366 -8.494 19.780 1.00 97.12 107 SER A O 1
ATOM 840 N N . GLY A 1 108 ? 5.246 -7.744 19.672 1.00 97.06 108 GLY A N 1
ATOM 841 C CA . GLY A 1 108 ? 4.632 -8.677 20.615 1.00 97.06 108 GLY A CA 1
ATOM 842 C C . GLY A 1 108 ? 3.407 -9.351 19.997 1.00 97.06 108 GLY A C 1
ATOM 843 O O . GLY A 1 108 ? 3.502 -10.016 18.966 1.00 97.06 108 GLY A O 1
ATOM 844 N N . THR A 1 109 ? 2.242 -9.169 20.617 1.00 97.75 109 THR A N 1
ATOM 845 C CA . THR A 1 109 ? 0.954 -9.661 20.104 1.00 97.75 109 THR A CA 1
ATOM 846 C C . THR A 1 109 ? 0.159 -8.539 19.441 1.00 97.75 109 THR A C 1
ATOM 848 O O . THR A 1 109 ? 0.153 -7.396 19.903 1.00 97.75 109 THR A O 1
ATOM 851 N N . LEU A 1 110 ? -0.517 -8.856 18.337 1.00 98.38 110 LEU A N 1
ATOM 852 C CA . LEU A 1 110 ? -1.494 -7.948 17.740 1.00 98.38 110 LEU A CA 1
ATOM 853 C C . LEU A 1 110 ? -2.761 -7.869 18.611 1.00 98.38 110 LEU A C 1
ATOM 855 O O . LEU A 1 110 ? -3.048 -8.841 19.313 1.00 98.38 110 LEU A O 1
ATOM 859 N N . PRO A 1 111 ? -3.511 -6.753 18.551 1.00 98.06 111 PRO A N 1
ATOM 860 C CA . PRO A 1 111 ? -4.851 -6.666 19.124 1.00 98.06 111 PRO A CA 1
ATOM 861 C C . PRO A 1 111 ? -5.765 -7.777 18.596 1.00 98.06 111 PRO A C 1
ATOM 863 O O . PRO A 1 111 ? -5.625 -8.203 17.442 1.00 98.06 111 PRO A O 1
ATOM 866 N N . SER A 1 112 ? -6.729 -8.214 19.409 1.00 96.81 112 SER A N 1
ATOM 867 C CA . SER A 1 112 ? -7.749 -9.195 19.005 1.00 96.81 112 SER A CA 1
ATOM 868 C C . SER A 1 112 ? -8.376 -8.858 17.649 1.00 96.81 112 SER A C 1
ATOM 870 O O . SER A 1 112 ? -8.651 -7.698 17.354 1.00 96.81 112 SER A O 1
ATOM 872 N N . GLY A 1 113 ? -8.641 -9.871 16.826 1.00 95.12 113 GLY A N 1
ATOM 873 C CA . GLY A 1 113 ? -9.251 -9.686 15.503 1.00 95.12 113 GLY A CA 1
ATOM 874 C C . GLY A 1 113 ? -8.269 -9.278 14.398 1.00 95.12 113 GLY A C 1
ATOM 875 O O . GLY A 1 113 ? -8.614 -9.385 13.216 1.00 95.12 113 GLY A O 1
ATOM 876 N N . LEU A 1 114 ? -7.033 -8.896 14.746 1.00 98.12 114 LEU A N 1
ATOM 877 C CA . LEU A 1 114 ? -5.966 -8.636 13.782 1.00 98.12 114 LEU A CA 1
ATOM 878 C C . LEU A 1 114 ? -5.013 -9.820 13.660 1.00 98.12 114 LEU A C 1
ATOM 880 O O . LEU A 1 114 ? -4.499 -10.355 14.639 1.00 98.12 114 LEU A O 1
ATOM 884 N N . VAL A 1 115 ? -4.726 -10.187 12.416 1.00 97.44 115 VAL A N 1
ATOM 885 C CA . VAL A 1 115 ? -3.749 -11.214 12.060 1.00 97.44 115 VAL A CA 1
ATOM 886 C C . VAL A 1 115 ? -2.650 -10.575 11.221 1.00 97.44 115 VAL A C 1
ATOM 888 O O . VAL A 1 115 ? -2.919 -9.824 10.280 1.00 97.44 115 VAL A O 1
ATOM 891 N N . ALA A 1 116 ? -1.395 -10.879 11.554 1.00 94.94 116 ALA A N 1
ATOM 892 C CA . ALA A 1 116 ? -0.244 -10.293 10.880 1.00 94.94 116 ALA A CA 1
ATOM 893 C C . ALA A 1 116 ? -0.268 -10.598 9.376 1.00 94.94 116 ALA A C 1
ATOM 895 O O . ALA A 1 116 ? -0.543 -11.723 8.960 1.00 94.94 116 ALA A O 1
ATOM 896 N N . GLY A 1 117 ? -0.001 -9.580 8.556 1.00 86.88 117 GLY A N 1
ATOM 897 C CA . GLY A 1 117 ? 0.005 -9.704 7.094 1.00 86.88 117 GLY A CA 1
ATOM 898 C C . GLY A 1 117 ? -1.371 -9.880 6.432 1.00 86.88 117 GLY A C 1
ATOM 899 O O . GLY A 1 117 ? -1.438 -9.874 5.202 1.00 86.88 117 GLY A O 1
ATOM 900 N N . THR A 1 118 ? -2.459 -9.984 7.204 1.00 95.81 118 THR A N 1
ATOM 901 C CA . THR A 1 118 ? -3.829 -9.991 6.664 1.00 95.81 118 THR A CA 1
ATOM 902 C C . THR A 1 118 ? -4.226 -8.580 6.241 1.00 95.81 118 THR A C 1
ATOM 904 O O . THR A 1 118 ? -3.865 -7.601 6.900 1.00 95.81 118 THR A O 1
ATOM 907 N N . ARG A 1 119 ? -4.936 -8.470 5.111 1.00 96.19 119 ARG A N 1
ATOM 908 C CA . ARG A 1 119 ? -5.425 -7.190 4.595 1.00 96.19 119 ARG A CA 1
ATOM 909 C C . ARG A 1 119 ? -6.694 -6.772 5.337 1.00 96.19 119 ARG A C 1
ATOM 911 O O . ARG A 1 119 ? -7.631 -7.553 5.462 1.00 96.19 119 ARG A O 1
ATOM 918 N N . TYR A 1 120 ? -6.704 -5.523 5.779 1.00 98.31 120 TYR A N 1
ATOM 919 C CA . TYR A 1 120 ? -7.830 -4.837 6.407 1.00 98.31 120 TYR A CA 1
ATOM 920 C C . TYR A 1 120 ? -8.050 -3.483 5.731 1.00 98.31 120 TYR A C 1
ATOM 922 O O . TYR A 1 120 ? -7.304 -3.115 4.824 1.00 98.31 120 TYR A O 1
ATOM 930 N N . TYR A 1 121 ? -9.044 -2.719 6.184 1.00 98.62 121 TYR A N 1
ATOM 931 C CA . TYR A 1 121 ? -9.354 -1.408 5.613 1.00 98.62 121 TYR A CA 1
ATOM 932 C C . TYR A 1 121 ? -9.649 -0.390 6.700 1.00 98.62 121 TYR A C 1
ATOM 934 O O . TYR A 1 121 ? -10.304 -0.699 7.696 1.00 98.62 121 TYR A O 1
ATOM 942 N N . ALA A 1 122 ? -9.179 0.836 6.492 1.00 98.69 122 ALA A N 1
ATOM 943 C CA . ALA A 1 122 ? -9.470 1.939 7.393 1.00 98.69 122 ALA A CA 1
ATOM 944 C C . ALA A 1 122 ? -10.946 2.357 7.308 1.00 98.69 122 ALA A C 1
ATOM 946 O O . ALA A 1 122 ? -11.526 2.421 6.221 1.00 98.69 122 ALA A O 1
ATOM 947 N N . ILE A 1 123 ? -11.515 2.728 8.451 1.00 98.88 123 ILE A N 1
ATOM 948 C CA . ILE A 1 123 ? -12.687 3.599 8.569 1.00 98.88 123 ILE A CA 1
ATOM 949 C C . ILE A 1 123 ? -12.180 4.892 9.200 1.00 98.88 123 ILE A C 1
ATOM 951 O O . ILE A 1 123 ? -11.775 4.895 10.362 1.00 98.88 123 ILE A O 1
ATOM 955 N N . ASN A 1 124 ? -12.159 5.982 8.440 1.00 98.62 124 ASN A N 1
ATOM 956 C CA . ASN A 1 124 ? -11.664 7.260 8.935 1.00 98.62 124 ASN A CA 1
ATOM 957 C C . ASN A 1 124 ? -12.630 7.849 9.973 1.00 98.62 124 ASN A C 1
ATOM 959 O O . ASN A 1 124 ? -13.829 7.938 9.715 1.00 98.62 124 ASN A O 1
ATOM 963 N N . ILE A 1 125 ? -12.108 8.247 11.136 1.00 98.56 125 ILE A N 1
ATOM 964 C CA . ILE A 1 125 ? -12.878 8.959 12.167 1.00 98.56 125 ILE A CA 1
ATOM 965 C C . ILE A 1 125 ? -12.527 10.445 12.156 1.00 98.56 125 ILE A C 1
ATOM 967 O O . ILE A 1 125 ? -13.414 11.291 12.238 1.00 98.56 125 ILE A O 1
ATOM 971 N N . ASN A 1 126 ? -11.234 10.760 12.081 1.00 97.88 126 ASN A N 1
ATOM 972 C CA . ASN A 1 126 ? -10.714 12.118 11.956 1.00 97.88 126 ASN A CA 1
ATOM 973 C C . ASN A 1 126 ? -9.260 12.085 11.435 1.00 97.88 126 ASN A C 1
ATOM 975 O O . ASN A 1 126 ? -8.748 11.035 11.049 1.00 97.88 126 ASN A O 1
ATOM 979 N N . ALA A 1 127 ? -8.577 13.232 11.477 1.00 97.06 127 ALA A N 1
ATOM 980 C CA . ALA A 1 127 ? -7.217 13.411 10.967 1.00 97.06 127 ALA A CA 1
ATOM 981 C C . ALA A 1 127 ? -6.130 12.532 11.621 1.00 97.06 127 ALA A C 1
ATOM 983 O O . ALA A 1 127 ? -5.032 12.453 11.081 1.00 97.06 127 ALA A O 1
ATOM 984 N N . THR A 1 128 ? -6.387 11.900 12.768 1.00 97.62 128 THR A N 1
ATOM 985 C CA . THR A 1 128 ? -5.394 11.081 13.487 1.00 97.62 128 THR A CA 1
ATOM 986 C C . THR A 1 128 ? -5.922 9.728 13.946 1.00 97.62 128 THR A C 1
ATOM 988 O O . THR A 1 128 ? -5.164 8.959 14.535 1.00 97.62 128 THR A O 1
ATOM 991 N N . THR A 1 129 ? -7.201 9.433 13.723 1.00 98.50 129 THR A N 1
ATOM 992 C CA . THR A 1 129 ? -7.886 8.294 14.338 1.00 98.50 129 THR A CA 1
ATOM 993 C C . THR A 1 129 ? -8.695 7.525 13.305 1.00 98.50 129 THR A C 1
ATOM 995 O O . THR A 1 129 ? -9.417 8.113 12.494 1.00 98.50 129 THR A O 1
ATOM 998 N N . ILE A 1 130 ? -8.613 6.198 13.374 1.00 98.81 130 ILE A N 1
ATOM 999 C CA . ILE A 1 130 ? -9.363 5.278 12.515 1.00 98.81 130 ILE A CA 1
ATOM 1000 C C . ILE A 1 130 ? -10.064 4.195 13.335 1.00 98.81 130 ILE A C 1
ATOM 1002 O O . ILE A 1 130 ? -9.689 3.934 14.475 1.00 98.81 130 ILE A O 1
ATOM 1006 N N . LYS A 1 131 ? -11.030 3.517 12.717 1.00 98.81 131 LYS A N 1
ATOM 1007 C CA . LYS A 1 131 ? -11.375 2.124 13.035 1.00 98.81 131 LYS A CA 1
ATOM 1008 C C . LYS A 1 131 ? -10.884 1.201 11.920 1.00 98.81 131 LYS A C 1
ATOM 1010 O O . LYS A 1 131 ? -10.455 1.671 10.863 1.00 98.81 131 LYS A O 1
ATOM 1015 N N . VAL A 1 132 ? -10.973 -0.108 12.136 1.00 98.75 132 VAL A N 1
ATOM 1016 C CA . VAL A 1 132 ? -10.502 -1.127 11.187 1.00 98.75 132 VAL A CA 1
ATOM 1017 C C . VAL A 1 132 ? -11.655 -2.031 10.767 1.00 98.75 132 VAL A C 1
ATOM 1019 O O . VAL A 1 132 ? -12.445 -2.442 11.607 1.00 98.75 132 VAL A O 1
ATOM 1022 N N . ALA A 1 133 ? -11.748 -2.360 9.481 1.00 98.75 133 ALA A N 1
ATOM 1023 C CA . ALA A 1 133 ? -12.747 -3.262 8.916 1.00 98.75 133 ALA A CA 1
ATOM 1024 C C . ALA A 1 133 ? -12.096 -4.438 8.172 1.00 98.75 133 ALA A C 1
ATOM 1026 O O . ALA A 1 133 ? -10.985 -4.327 7.652 1.00 98.75 133 ALA A O 1
ATOM 1027 N N . THR A 1 134 ? -12.817 -5.556 8.071 1.00 98.00 134 THR A N 1
ATOM 1028 C CA . THR A 1 134 ? -12.368 -6.790 7.392 1.00 98.00 134 THR A CA 1
ATOM 1029 C C . THR A 1 134 ? -12.589 -6.794 5.878 1.00 98.00 134 THR A C 1
ATOM 1031 O O . THR A 1 134 ? -12.073 -7.666 5.188 1.00 98.00 134 THR A O 1
ATOM 1034 N N . SER A 1 135 ? -13.367 -5.849 5.342 1.00 97.31 135 SER A N 1
ATOM 1035 C CA . SER A 1 135 ? -13.645 -5.718 3.907 1.00 97.31 135 SER A CA 1
ATOM 1036 C C . SER A 1 135 ? -13.889 -4.257 3.522 1.00 97.31 135 SER A C 1
ATOM 1038 O O . SER A 1 135 ? -14.259 -3.442 4.372 1.00 97.31 135 SER A O 1
ATOM 1040 N N . ILE A 1 136 ? -13.738 -3.927 2.234 1.00 96.75 136 ILE A N 1
ATOM 1041 C CA . ILE A 1 136 ? -14.092 -2.600 1.699 1.00 96.75 136 ILE A CA 1
ATOM 1042 C C . ILE A 1 136 ? -15.569 -2.285 1.962 1.00 96.75 136 ILE A C 1
ATOM 1044 O O . ILE A 1 136 ? -15.884 -1.180 2.396 1.00 96.75 136 ILE A O 1
ATOM 1048 N N . ALA A 1 137 ? -16.464 -3.258 1.758 1.00 97.81 137 ALA A N 1
ATOM 1049 C CA . ALA A 1 137 ? -17.898 -3.087 1.994 1.00 97.81 137 ALA A CA 1
ATOM 1050 C C . ALA A 1 137 ? -18.194 -2.752 3.465 1.00 97.81 137 ALA A C 1
ATOM 1052 O O . ALA A 1 137 ? -18.963 -1.836 3.750 1.00 97.81 137 ALA A O 1
ATOM 1053 N N . ASN A 1 138 ? -17.518 -3.429 4.398 1.00 98.50 138 ASN A N 1
ATOM 1054 C CA . ASN A 1 138 ? -17.630 -3.133 5.825 1.00 98.50 138 ASN A CA 1
ATOM 1055 C C . ASN A 1 138 ? -17.080 -1.741 6.153 1.00 98.50 138 ASN A C 1
ATOM 1057 O O . ASN A 1 138 ? -17.713 -1.005 6.904 1.00 98.50 138 ASN A O 1
ATOM 1061 N N . ALA A 1 139 ? -15.955 -1.340 5.551 1.00 98.50 139 ALA A N 1
ATOM 1062 C CA . ALA A 1 139 ? -15.402 -0.003 5.746 1.00 98.50 139 ALA A CA 1
ATOM 1063 C C . ALA A 1 139 ? -16.353 1.099 5.253 1.00 98.50 139 ALA A C 1
ATOM 1065 O O . ALA A 1 139 ? -16.559 2.095 5.942 1.00 98.50 139 ALA A O 1
ATOM 1066 N N . GLN A 1 140 ? -16.973 0.901 4.087 1.00 98.00 140 GLN A N 1
ATOM 1067 C CA . GLN A 1 140 ? -17.970 1.816 3.524 1.00 98.00 140 GLN A CA 1
ATOM 1068 C C . GLN A 1 140 ? -19.240 1.887 4.379 1.00 98.00 140 GLN A C 1
ATOM 1070 O O . GLN A 1 140 ? -19.810 2.962 4.541 1.00 98.00 140 GLN A O 1
ATOM 1075 N N . ALA A 1 141 ? -19.659 0.759 4.955 1.00 98.38 141 ALA A N 1
ATOM 1076 C CA . ALA A 1 141 ? -20.805 0.678 5.854 1.00 98.38 141 ALA A CA 1
ATOM 1077 C C . ALA A 1 141 ? -20.496 1.119 7.300 1.00 98.38 141 ALA A C 1
ATOM 1079 O O . ALA A 1 141 ? -21.399 1.140 8.132 1.00 98.38 141 ALA A O 1
ATOM 1080 N N . GLY A 1 142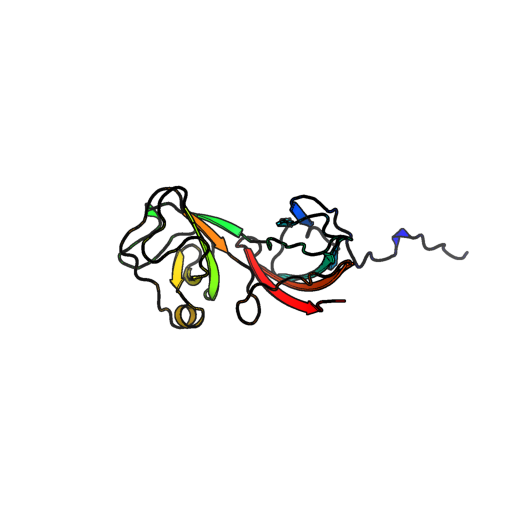 ? -19.236 1.432 7.633 1.00 98.25 142 GLY A N 1
ATOM 1081 C CA . GLY A 1 142 ? -18.819 1.770 8.998 1.00 98.25 142 GLY A CA 1
ATOM 1082 C C . GLY A 1 142 ? -18.830 0.588 9.980 1.00 98.25 142 GLY A C 1
ATOM 1083 O O . GLY A 1 142 ? -18.856 0.797 11.191 1.00 98.25 142 GLY A O 1
ATOM 1084 N N . THR A 1 143 ? -18.815 -0.650 9.480 1.00 98.50 143 THR A N 1
ATOM 1085 C CA . THR A 1 143 ? -18.786 -1.877 10.292 1.00 98.50 143 THR A CA 1
ATOM 1086 C C . THR A 1 143 ? -17.345 -2.220 10.669 1.00 98.50 143 THR A C 1
ATOM 1088 O O . THR A 1 143 ? -16.592 -2.770 9.862 1.00 98.50 143 THR A O 1
ATOM 1091 N N . ALA A 1 144 ? -16.953 -1.856 11.887 1.00 98.50 144 ALA A N 1
ATOM 1092 C CA . ALA A 1 144 ? -15.615 -2.102 12.415 1.00 98.50 144 ALA A CA 1
ATOM 1093 C C . ALA A 1 144 ? -15.463 -3.515 13.007 1.00 98.50 144 ALA A C 1
ATOM 1095 O O . ALA A 1 144 ? -16.444 -4.169 13.357 1.00 98.50 144 ALA A O 1
ATOM 1096 N N . ILE A 1 145 ? -14.214 -3.966 13.112 1.00 98.38 145 ILE A N 1
ATOM 1097 C CA . ILE A 1 145 ? -13.805 -5.069 13.984 1.00 98.38 145 ILE A CA 1
ATOM 1098 C C . ILE A 1 145 ? -14.013 -4.631 15.432 1.00 98.38 145 ILE A C 1
ATOM 1100 O O . ILE A 1 145 ? -13.672 -3.502 15.776 1.00 98.38 145 ILE A O 1
ATOM 1104 N N . ASP A 1 146 ? -14.538 -5.541 16.244 1.00 98.06 146 ASP A N 1
ATOM 1105 C CA . ASP A 1 146 ? -14.635 -5.395 17.695 1.00 98.06 146 ASP A CA 1
ATOM 1106 C C . ASP A 1 146 ? -13.311 -5.825 18.343 1.00 98.06 146 ASP A C 1
ATOM 1108 O O . ASP A 1 146 ? -12.833 -6.946 18.115 1.00 98.06 146 ASP A O 1
ATOM 1112 N N . PHE A 1 147 ? -12.693 -4.925 19.106 1.00 98.00 147 PHE A N 1
ATOM 1113 C CA . PHE A 1 147 ? -11.451 -5.195 19.819 1.00 98.00 147 PHE A CA 1
ATOM 1114 C C . PHE A 1 147 ? -11.728 -5.555 21.281 1.00 98.00 147 PHE A C 1
ATOM 1116 O O . PHE A 1 147 ? -12.096 -4.710 22.089 1.00 98.00 147 PHE A O 1
ATOM 1123 N N . THR A 1 148 ? -11.424 -6.790 21.672 1.00 97.62 148 THR A N 1
ATOM 1124 C CA . THR A 1 148 ? -11.521 -7.272 23.056 1.00 97.62 148 THR A CA 1
ATOM 1125 C C . THR A 1 148 ? -10.217 -7.142 23.849 1.00 97.62 148 THR A C 1
ATOM 1127 O O . THR A 1 148 ? -10.244 -7.207 25.077 1.00 97.62 148 THR A O 1
ATOM 1130 N N . ASP A 1 149 ? -9.072 -6.956 23.181 1.00 97.81 149 ASP A N 1
ATOM 1131 C CA . ASP A 1 149 ? -7.779 -6.659 23.809 1.00 97.81 149 ASP A CA 1
ATOM 1132 C C . ASP A 1 149 ? -6.882 -5.773 22.923 1.00 97.81 149 ASP A C 1
ATOM 1134 O O . ASP A 1 149 ? -7.076 -5.667 21.713 1.00 97.81 149 ASP A O 1
ATOM 1138 N N . GLN A 1 150 ? -5.889 -5.126 23.542 1.00 97.94 150 GLN A N 1
ATOM 1139 C CA . GLN A 1 150 ? -4.947 -4.210 22.879 1.00 97.94 150 GLN A CA 1
ATOM 1140 C C . GLN A 1 150 ? -3.684 -4.902 22.341 1.00 97.94 150 GLN A C 1
ATOM 1142 O O . GLN A 1 150 ? -2.818 -4.245 21.762 1.00 97.94 150 GLN A O 1
ATOM 1147 N N . GLY A 1 151 ? -3.527 -6.207 22.551 1.00 97.62 151 GLY A N 1
ATOM 1148 C CA . GLY A 1 151 ? -2.272 -6.904 22.321 1.00 97.62 151 GLY A CA 1
ATOM 1149 C C . GLY A 1 151 ? -1.139 -6.388 23.216 1.00 97.62 151 GLY A C 1
ATOM 1150 O O . GLY A 1 151 ? -1.344 -5.916 24.335 1.00 97.62 151 GLY A O 1
ATOM 1151 N N . SER A 1 152 ? 0.093 -6.505 22.727 1.00 97.94 152 SER A N 1
ATOM 1152 C CA . SER A 1 152 ? 1.307 -6.109 23.444 1.00 97.94 152 SER A CA 1
ATOM 1153 C C . SER A 1 152 ? 2.411 -5.666 22.487 1.00 97.94 152 SER A C 1
ATOM 1155 O O . SER A 1 152 ? 2.387 -5.981 21.296 1.00 97.94 152 SER A O 1
ATOM 1157 N N . GLY A 1 153 ? 3.415 -4.974 23.024 1.00 96.19 153 GLY A N 1
ATOM 1158 C CA . GLY A 1 153 ? 4.542 -4.465 22.246 1.00 96.19 153 GLY A CA 1
ATOM 1159 C C . GLY A 1 153 ? 4.198 -3.194 21.472 1.00 96.19 153 GLY A C 1
ATOM 1160 O O . GLY A 1 153 ? 3.289 -2.450 21.836 1.00 96.19 153 GLY A O 1
ATOM 1161 N N . THR A 1 154 ? 4.972 -2.935 20.422 1.00 96.00 154 THR A N 1
ATOM 1162 C CA . THR A 1 154 ? 4.748 -1.819 19.501 1.00 96.00 154 THR A CA 1
ATOM 1163 C C . THR A 1 154 ? 4.130 -2.363 18.230 1.00 96.00 154 THR A C 1
ATOM 1165 O O . THR A 1 154 ? 4.711 -3.232 17.572 1.00 96.00 154 THR A O 1
ATOM 1168 N N . HIS A 1 155 ? 2.968 -1.832 17.873 1.00 98.19 155 HIS A N 1
ATOM 1169 C CA . HIS A 1 155 ? 2.264 -2.211 16.663 1.00 98.19 155 HIS A CA 1
ATOM 1170 C C . HIS A 1 155 ? 2.719 -1.338 15.504 1.00 98.19 155 HIS A C 1
ATOM 1172 O O . HIS A 1 155 ? 2.969 -0.144 15.665 1.00 98.19 155 HIS A O 1
ATOM 1178 N N . THR A 1 156 ? 2.821 -1.934 14.323 1.00 98.25 156 THR A N 1
ATOM 1179 C CA . THR A 1 156 ? 3.053 -1.216 13.070 1.00 98.25 156 THR A CA 1
ATOM 1180 C C . THR A 1 156 ? 1.818 -1.350 12.198 1.00 98.25 156 THR A C 1
ATOM 1182 O O . THR A 1 156 ? 1.292 -2.449 12.022 1.00 98.25 156 THR A O 1
ATOM 1185 N N . ILE A 1 157 ? 1.376 -0.227 11.643 1.00 98.25 157 ILE A N 1
ATOM 1186 C CA . ILE A 1 157 ? 0.331 -0.143 10.628 1.00 98.25 157 ILE A CA 1
ATOM 1187 C C . ILE A 1 157 ? 0.959 0.319 9.316 1.00 98.25 157 ILE A C 1
ATOM 1189 O O . ILE A 1 157 ? 1.669 1.324 9.266 1.00 98.25 157 ILE A O 1
ATOM 1193 N N . GLU A 1 158 ? 0.689 -0.411 8.241 1.00 97.81 158 GLU A N 1
ATOM 1194 C CA . GLU A 1 158 ? 1.152 -0.091 6.893 1.00 97.81 158 GLU A CA 1
ATOM 1195 C C . GLU A 1 158 ? -0.046 0.237 6.001 1.00 97.81 158 GLU A C 1
ATOM 1197 O O . GLU A 1 158 ? -0.976 -0.566 5.916 1.00 97.81 158 GLU A O 1
ATOM 1202 N N . THR A 1 159 ? -0.031 1.390 5.325 1.00 97.88 159 THR A N 1
ATOM 1203 C CA . THR A 1 159 ? -0.963 1.675 4.223 1.00 97.88 159 THR A CA 1
ATOM 1204 C C . THR A 1 159 ? -0.426 1.064 2.936 1.00 97.88 159 THR A C 1
ATOM 1206 O O . THR A 1 159 ? 0.762 1.178 2.632 1.00 97.88 159 THR A O 1
ATOM 1209 N N . HIS A 1 160 ? -1.294 0.401 2.180 1.00 97.00 160 HIS A N 1
ATOM 1210 C CA . HIS A 1 160 ? -0.955 -0.219 0.902 1.00 97.00 160 HIS A CA 1
ATOM 1211 C C . HIS A 1 160 ? -1.678 0.476 -0.252 1.00 97.00 160 HIS A C 1
ATOM 1213 O O . HIS A 1 160 ? -2.745 1.062 -0.072 1.00 97.00 160 HIS A O 1
ATOM 1219 N N . ILE A 1 161 ? -1.092 0.377 -1.447 1.00 97.75 161 ILE A N 1
ATOM 1220 C CA . ILE A 1 161 ? -1.665 0.907 -2.689 1.00 97.75 161 ILE A CA 1
ATOM 1221 C C . ILE A 1 161 ? -3.064 0.317 -2.909 1.00 97.75 161 ILE A C 1
ATOM 1223 O O . ILE A 1 161 ? -3.255 -0.900 -2.814 1.00 97.75 161 ILE A O 1
ATOM 1227 N N . ARG A 1 162 ? -4.029 1.175 -3.248 1.00 97.12 162 ARG A N 1
ATOM 1228 C CA . ARG A 1 162 ? -5.353 0.753 -3.701 1.00 97.12 162 ARG A CA 1
ATOM 1229 C C . ARG A 1 162 ? -5.256 0.280 -5.149 1.00 97.12 162 ARG A C 1
ATOM 1231 O O . ARG A 1 162 ? -5.057 1.080 -6.060 1.00 97.12 162 ARG A O 1
ATOM 1238 N N . TRP A 1 163 ? -5.424 -1.022 -5.346 1.00 96.31 163 TRP A N 1
ATOM 1239 C CA . TRP A 1 163 ? -5.484 -1.641 -6.668 1.00 96.31 163 TRP A CA 1
ATOM 1240 C C . TRP A 1 163 ? -6.933 -1.958 -7.064 1.00 96.31 163 TRP A C 1
ATOM 1242 O O . TRP A 1 163 ? -7.740 -2.318 -6.199 1.00 96.31 163 TRP A O 1
ATOM 1252 N N . PRO A 1 164 ? -7.283 -1.890 -8.360 1.00 93.06 164 PRO A N 1
ATOM 1253 C CA . PRO A 1 164 ? -8.546 -2.400 -8.870 1.00 93.06 164 PRO A CA 1
ATOM 1254 C C . PRO A 1 164 ? -8.785 -3.849 -8.440 1.00 93.06 164 PRO A C 1
ATOM 1256 O O . PRO A 1 164 ? -7.896 -4.695 -8.531 1.00 93.06 164 PRO A O 1
ATOM 1259 N N . GLY A 1 165 ? -9.995 -4.135 -7.956 1.00 90.00 165 GLY A N 1
ATOM 1260 C CA . GLY A 1 165 ? -10.352 -5.465 -7.453 1.00 90.00 165 GLY A CA 1
ATOM 1261 C C . GLY A 1 165 ? -9.637 -5.872 -6.161 1.00 90.00 165 GLY A C 1
ATOM 1262 O O . GLY A 1 165 ? -9.710 -7.040 -5.793 1.00 90.00 165 GLY A O 1
ATOM 1263 N N . ASP A 1 166 ? -8.954 -4.935 -5.495 1.00 88.19 166 ASP A N 1
ATOM 1264 C CA . ASP A 1 166 ? -8.258 -5.116 -4.218 1.00 88.19 166 ASP A CA 1
ATOM 1265 C C . ASP A 1 166 ? -7.203 -6.237 -4.205 1.00 88.19 166 ASP A C 1
ATOM 1267 O O . ASP A 1 166 ? -6.923 -6.876 -3.192 1.00 88.19 166 ASP A O 1
ATOM 1271 N N . ASN A 1 167 ? -6.570 -6.481 -5.349 1.00 89.62 167 ASN A N 1
ATOM 1272 C CA . ASN A 1 167 ? -5.492 -7.452 -5.457 1.00 89.62 167 ASN A CA 1
ATOM 1273 C C . ASN A 1 167 ? -4.218 -6.767 -5.934 1.00 89.62 167 ASN A C 1
ATOM 1275 O O . ASN A 1 167 ? -4.211 -6.077 -6.951 1.00 89.62 167 ASN A O 1
ATOM 1279 N N . GLU A 1 168 ? -3.133 -6.968 -5.183 1.00 92.38 168 GLU A N 1
ATOM 1280 C CA . GLU A 1 168 ? -1.806 -6.529 -5.612 1.00 92.38 168 GLU A CA 1
ATOM 1281 C C . GLU A 1 168 ? -1.443 -7.289 -6.899 1.00 92.38 168 GLU A C 1
ATOM 1283 O O . GLU A 1 168 ? -1.573 -8.517 -6.933 1.00 92.38 168 GLU A O 1
ATOM 1288 N N . PRO A 1 169 ? -1.009 -6.595 -7.964 1.00 94.75 169 PRO A N 1
ATOM 1289 C CA . PRO A 1 169 ? -0.716 -7.243 -9.228 1.00 94.75 169 PRO A CA 1
ATOM 1290 C C . PRO A 1 169 ? 0.533 -8.113 -9.106 1.00 94.75 169 PRO A C 1
ATOM 1292 O O . PRO A 1 169 ? 1.552 -7.714 -8.535 1.00 94.75 169 PRO A O 1
ATOM 1295 N N . THR A 1 170 ? 0.466 -9.302 -9.695 1.00 94.00 170 THR A N 1
ATOM 1296 C CA . THR A 1 170 ? 1.626 -10.174 -9.877 1.00 94.00 170 THR A CA 1
ATOM 1297 C C . THR A 1 170 ? 2.393 -9.744 -11.118 1.00 94.00 170 THR A C 1
ATOM 1299 O O . THR A 1 170 ? 1.781 -9.548 -12.168 1.00 94.00 170 THR A O 1
ATOM 1302 N N . LEU A 1 171 ? 3.717 -9.629 -11.017 1.00 96.69 171 LEU A N 1
ATOM 1303 C CA . LEU A 1 171 ? 4.562 -9.364 -12.181 1.00 96.69 171 LEU A CA 1
ATOM 1304 C C . LEU A 1 171 ? 4.584 -10.559 -13.137 1.00 96.69 171 LEU A C 1
ATOM 1306 O O . LEU A 1 171 ? 4.525 -11.717 -12.712 1.00 96.69 171 LEU A O 1
ATOM 1310 N N . SER A 1 172 ? 4.743 -10.264 -14.422 1.00 96.75 172 SER A N 1
ATOM 1311 C CA . SER A 1 172 ? 5.031 -11.259 -15.446 1.00 96.75 172 SER A CA 1
ATOM 1312 C C . SER A 1 172 ? 6.344 -11.957 -15.115 1.00 96.75 172 SER A C 1
ATOM 1314 O O . SER A 1 172 ? 7.347 -11.320 -14.798 1.00 96.75 172 SER A O 1
ATOM 1316 N N . ASN A 1 173 ? 6.347 -13.287 -15.168 1.00 95.06 173 ASN A N 1
ATOM 1317 C CA . ASN A 1 173 ? 7.446 -14.091 -14.635 1.00 95.06 173 ASN A CA 1
ATOM 1318 C C . ASN A 1 173 ? 8.504 -14.479 -15.684 1.00 95.06 173 ASN A C 1
ATOM 1320 O O . ASN A 1 173 ? 9.594 -14.937 -15.330 1.00 95.06 173 ASN A O 1
ATOM 1324 N N . GLY A 1 174 ? 8.198 -14.285 -16.968 1.00 95.38 174 GLY A N 1
ATOM 1325 C CA . GLY A 1 174 ? 9.091 -14.603 -18.073 1.00 95.38 174 GLY A CA 1
ATOM 1326 C C . GLY A 1 174 ? 10.325 -13.702 -18.115 1.00 95.38 174 GLY A C 1
ATOM 1327 O O . GLY A 1 174 ? 10.320 -12.559 -17.666 1.00 95.38 174 GLY A O 1
ATOM 1328 N N . LYS A 1 175 ? 11.398 -14.211 -18.717 1.00 96.44 175 LYS A N 1
ATOM 1329 C CA . LYS A 1 175 ? 12.633 -13.449 -18.934 1.00 96.44 175 LYS A CA 1
ATOM 1330 C C . LYS A 1 175 ? 12.351 -12.211 -19.774 1.00 96.44 175 LYS A C 1
ATOM 1332 O O . LYS A 1 175 ? 11.646 -12.307 -20.776 1.00 96.44 175 LYS A O 1
ATOM 1337 N N . PHE A 1 176 ? 12.935 -11.081 -19.385 1.00 96.50 176 PHE A N 1
ATOM 1338 C CA . PHE A 1 176 ? 12.822 -9.802 -20.095 1.00 96.50 176 PHE A CA 1
ATOM 1339 C C . PHE A 1 176 ? 11.402 -9.260 -20.302 1.00 96.50 176 PHE A C 1
ATOM 1341 O O . PHE A 1 176 ? 11.265 -8.255 -21.001 1.00 96.50 176 PHE A O 1
ATOM 1348 N N . ARG A 1 177 ? 10.382 -9.873 -19.685 1.00 97.62 177 ARG A N 1
ATOM 1349 C CA . ARG A 1 177 ? 9.009 -9.372 -19.705 1.00 97.62 177 ARG A CA 1
ATOM 1350 C C . ARG A 1 177 ? 8.920 -8.046 -18.979 1.00 97.62 177 ARG A C 1
ATOM 1352 O O . ARG A 1 177 ? 9.612 -7.832 -17.983 1.00 97.62 177 ARG A O 1
ATOM 1359 N N . THR A 1 178 ? 8.068 -7.178 -19.489 1.00 97.69 178 THR A N 1
ATOM 1360 C CA . THR A 1 178 ? 7.864 -5.825 -19.001 1.00 97.69 178 THR A CA 1
ATOM 1361 C C . THR A 1 178 ? 6.416 -5.656 -18.579 1.00 97.69 178 THR A C 1
ATOM 1363 O O . THR A 1 178 ? 5.491 -5.897 -19.354 1.00 97.69 178 THR A O 1
ATOM 1366 N N . ASP A 1 179 ? 6.236 -5.176 -17.356 1.00 98.50 179 ASP A N 1
ATOM 1367 C CA . ASP A 1 179 ? 4.953 -4.737 -16.831 1.00 98.50 179 ASP A CA 1
ATOM 1368 C C . ASP A 1 179 ? 4.971 -3.212 -16.676 1.00 98.50 179 ASP A C 1
ATOM 1370 O O . ASP A 1 179 ? 5.963 -2.631 -16.223 1.00 98.50 179 ASP A O 1
ATOM 1374 N N . THR A 1 180 ? 3.874 -2.560 -17.054 1.00 98.31 180 THR A N 1
ATOM 1375 C CA . THR A 1 180 ? 3.694 -1.110 -16.927 1.00 98.31 180 THR A CA 1
ATOM 1376 C C . THR A 1 180 ? 2.551 -0.821 -15.967 1.00 98.31 180 THR A C 1
ATOM 1378 O O . THR A 1 180 ? 1.439 -1.325 -16.135 1.00 98.31 180 THR A O 1
ATOM 1381 N N . PHE A 1 181 ? 2.811 0.056 -15.004 1.00 98.44 181 PHE A N 1
ATOM 1382 C CA . PHE A 1 181 ? 1.859 0.482 -13.986 1.00 98.44 181 PHE A CA 1
ATOM 1383 C C . PHE A 1 181 ? 1.694 1.998 -14.021 1.00 98.44 181 PHE A C 1
ATOM 1385 O O . PHE A 1 181 ? 2.655 2.726 -14.274 1.00 98.44 181 PHE A O 1
ATOM 1392 N N . GLY A 1 182 ? 0.476 2.462 -13.768 1.00 97.88 182 GLY A N 1
ATOM 1393 C CA . GLY A 1 182 ? 0.162 3.865 -13.527 1.00 97.88 182 GLY A CA 1
ATOM 1394 C C . GLY A 1 182 ? -0.152 4.076 -12.056 1.00 97.88 182 GLY A C 1
ATOM 1395 O O . GLY A 1 182 ? -0.745 3.200 -11.429 1.00 97.88 182 GLY A O 1
ATOM 1396 N N . PHE A 1 183 ? 0.230 5.229 -11.522 1.00 97.94 183 PHE A N 1
ATOM 1397 C CA . PHE A 1 183 ? 0.006 5.577 -10.126 1.00 97.94 183 PHE A CA 1
ATOM 1398 C C . PHE A 1 183 ? -0.456 7.014 -9.967 1.00 97.94 183 PHE A C 1
ATOM 1400 O O . PHE A 1 183 ? -0.063 7.883 -10.749 1.00 97.94 183 PHE A O 1
ATOM 1407 N N . ILE A 1 184 ? -1.229 7.248 -8.910 1.00 96.56 184 ILE A N 1
ATOM 1408 C CA . ILE A 1 184 ? -1.572 8.569 -8.386 1.00 96.56 184 ILE A CA 1
ATOM 1409 C C . ILE A 1 184 ? -1.153 8.601 -6.915 1.00 96.56 184 ILE A C 1
ATOM 1411 O O . ILE A 1 184 ? -1.439 7.669 -6.162 1.00 96.56 184 ILE A O 1
ATOM 1415 N N . VAL A 1 185 ? -0.441 9.656 -6.521 1.00 96.12 185 VAL A N 1
ATOM 1416 C CA . VAL A 1 185 ? -0.154 9.971 -5.118 1.00 96.12 185 VAL A CA 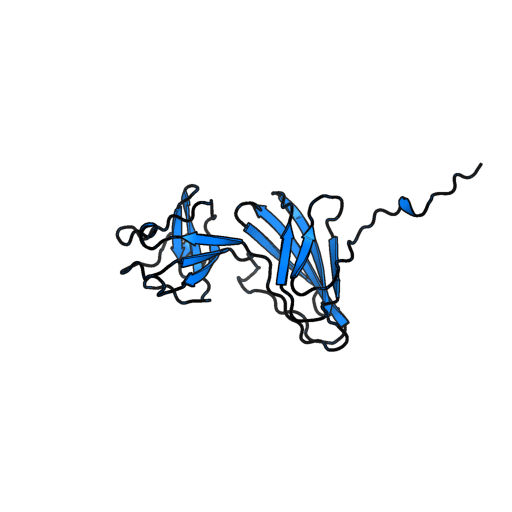1
ATOM 1417 C C . VAL A 1 185 ? -1.281 10.861 -4.610 1.00 96.12 185 VAL A C 1
ATOM 1419 O O . VAL A 1 185 ? -1.300 12.045 -4.928 1.00 96.12 185 VAL A O 1
ATOM 1422 N N . ASP A 1 186 ? -2.225 10.313 -3.851 1.00 95.81 186 ASP A N 1
ATOM 1423 C CA . ASP A 1 186 ? -3.329 11.105 -3.293 1.00 95.81 186 ASP A CA 1
ATOM 1424 C C . ASP A 1 186 ? -2.860 11.947 -2.099 1.00 95.81 186 ASP A C 1
ATOM 1426 O O . ASP A 1 186 ? -3.221 13.114 -1.981 1.00 95.81 186 ASP A O 1
ATOM 1430 N N . ASP A 1 187 ? -2.042 11.349 -1.229 1.00 95.69 187 ASP A N 1
ATOM 1431 C CA . ASP A 1 187 ? -1.418 11.990 -0.066 1.00 95.69 187 ASP A CA 1
ATOM 1432 C C . ASP A 1 187 ? -0.091 11.273 0.232 1.00 95.69 187 ASP A C 1
ATOM 1434 O O . ASP A 1 187 ? -0.075 10.163 0.773 1.00 95.69 187 ASP A O 1
ATOM 1438 N N . GLY A 1 188 ? 1.036 11.885 -0.133 1.00 92.50 188 GLY A N 1
ATOM 1439 C CA . GLY A 1 188 ? 2.372 11.318 0.081 1.00 92.50 188 GLY A CA 1
ATOM 1440 C C . GLY A 1 188 ? 2.799 11.329 1.552 1.00 92.50 188 GLY A C 1
ATOM 1441 O O . GLY A 1 188 ? 3.501 10.433 2.032 1.00 92.50 188 GLY A O 1
ATOM 1442 N N . LEU A 1 189 ? 2.322 12.298 2.336 1.00 92.38 189 LEU A N 1
ATOM 1443 C CA . LEU A 1 189 ? 2.623 12.345 3.768 1.00 92.38 189 LEU A CA 1
ATOM 1444 C C . LEU A 1 189 ? 2.021 11.133 4.485 1.00 92.38 189 LEU A C 1
ATOM 1446 O O . LEU A 1 189 ? 2.700 10.507 5.312 1.00 92.38 189 LEU A O 1
ATOM 1450 N N . SER A 1 190 ? 0.798 10.760 4.109 1.00 94.25 190 SER A N 1
ATOM 1451 C CA . SER A 1 190 ? 0.071 9.626 4.683 1.00 94.25 190 SER A CA 1
ATOM 1452 C C . SER A 1 190 ? 0.261 8.307 3.926 1.00 94.25 190 SER A C 1
ATOM 1454 O O . SER A 1 190 ? -0.134 7.255 4.432 1.00 94.25 190 SER A O 1
ATOM 1456 N N . GLY A 1 191 ? 0.909 8.337 2.759 1.00 95.44 191 GLY A N 1
ATOM 1457 C CA . GLY A 1 191 ? 1.145 7.169 1.914 1.00 95.44 191 GLY A CA 1
ATOM 1458 C C . GLY A 1 191 ? -0.129 6.591 1.321 1.00 95.44 191 GLY A C 1
ATOM 1459 O O . GLY A 1 191 ? -0.366 5.383 1.427 1.00 95.44 191 GLY A O 1
ATOM 1460 N N . ILE A 1 192 ? -0.969 7.465 0.777 1.00 97.06 192 ILE A N 1
ATOM 1461 C CA . ILE A 1 192 ? -2.204 7.109 0.090 1.00 97.06 192 ILE A CA 1
ATOM 1462 C C . ILE A 1 192 ? -1.923 7.140 -1.404 1.00 97.06 192 ILE A C 1
ATOM 1464 O O . ILE A 1 192 ? -1.563 8.176 -1.967 1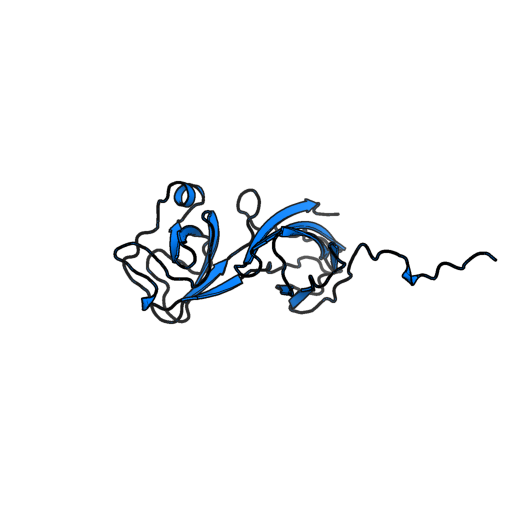.00 97.06 192 ILE A O 1
ATOM 1468 N N . TYR A 1 193 ? -2.067 5.975 -2.026 1.00 97.31 193 TYR A N 1
ATOM 1469 C CA . TYR A 1 193 ? -1.741 5.773 -3.427 1.00 97.31 193 TYR A CA 1
ATOM 1470 C C . TYR A 1 193 ? -2.826 4.965 -4.117 1.00 97.31 193 TYR A C 1
ATOM 1472 O O . TYR A 1 193 ? -3.307 3.963 -3.575 1.00 97.31 193 TYR A O 1
ATOM 1480 N N . GLU A 1 194 ? -3.104 5.328 -5.360 1.00 97.31 194 GLU A N 1
ATOM 1481 C CA . GLU A 1 194 ? -3.874 4.508 -6.286 1.00 97.31 194 GLU A CA 1
ATOM 1482 C C . GLU A 1 194 ? -2.942 3.943 -7.348 1.00 97.31 194 GLU A C 1
ATOM 1484 O O . GLU A 1 194 ? -2.031 4.625 -7.822 1.00 97.31 194 GLU A O 1
ATOM 1489 N N . GLY A 1 195 ? -3.150 2.680 -7.707 1.00 97.88 195 GLY A N 1
ATOM 1490 C CA . GLY A 1 195 ? -2.363 1.991 -8.719 1.00 97.88 195 GLY A CA 1
ATOM 1491 C C . GLY A 1 195 ? -3.258 1.347 -9.761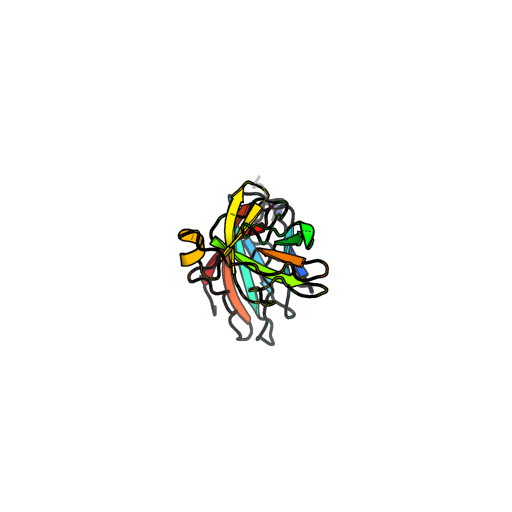 1.00 97.88 195 GLY A C 1
ATOM 1492 O O . GLY A 1 195 ? -4.332 0.846 -9.449 1.00 97.88 195 GLY A O 1
ATOM 1493 N N . VAL A 1 196 ? -2.803 1.304 -11.006 1.00 97.75 196 VAL A N 1
ATOM 1494 C CA . VAL A 1 196 ? -3.457 0.557 -12.080 1.00 97.75 196 VAL A CA 1
ATOM 1495 C C . VAL A 1 196 ? -2.421 -0.184 -12.908 1.00 97.75 196 VAL A C 1
ATOM 1497 O O . VAL A 1 196 ? -1.319 0.305 -13.157 1.00 97.75 196 VAL A O 1
ATOM 1500 N N . VAL A 1 197 ? -2.780 -1.383 -13.347 1.00 97.69 197 VAL A N 1
ATOM 1501 C CA . VAL A 1 197 ? -2.000 -2.131 -14.327 1.00 97.69 197 VAL A CA 1
ATOM 1502 C C . VAL A 1 197 ? -2.345 -1.596 -15.715 1.00 97.69 197 VAL A C 1
ATOM 1504 O O . VAL A 1 197 ? -3.484 -1.718 -16.155 1.00 97.69 197 VAL A O 1
ATOM 1507 N N . ILE A 1 198 ? -1.375 -0.985 -16.396 1.00 97.38 198 ILE A N 1
ATOM 1508 C CA . ILE A 1 198 ? -1.552 -0.450 -17.755 1.00 97.38 198 ILE A CA 1
ATOM 1509 C C . ILE A 1 198 ? -1.309 -1.553 -18.788 1.00 97.38 198 ILE A C 1
ATOM 1511 O O . ILE A 1 198 ? -2.053 -1.679 -19.757 1.00 97.38 198 ILE A O 1
ATOM 1515 N N . SER A 1 199 ? -0.258 -2.350 -18.592 1.00 96.56 199 SER A N 1
ATOM 1516 C CA . SER A 1 199 ? 0.083 -3.473 -19.466 1.00 96.56 199 SER A CA 1
ATOM 1517 C C . SER A 1 199 ? 0.898 -4.516 -18.709 1.00 96.56 199 SER A C 1
ATOM 1519 O O . SER A 1 199 ? 1.669 -4.160 -17.818 1.00 96.56 199 SER A O 1
ATOM 1521 N N . GLN A 1 200 ? 0.791 -5.782 -19.105 1.00 94.12 200 GLN A N 1
ATOM 1522 C CA . GLN A 1 200 ? 1.630 -6.872 -18.599 1.00 94.12 200 GLN A CA 1
ATOM 1523 C C . GLN A 1 200 ? 2.106 -7.763 -19.746 1.00 94.12 200 GLN A C 1
ATOM 1525 O O . GLN A 1 200 ? 1.487 -7.786 -20.809 1.00 94.12 200 GLN A O 1
ATOM 1530 N N . ASP A 1 201 ? 3.191 -8.490 -19.497 1.00 90.75 201 ASP A N 1
ATOM 1531 C CA . ASP A 1 201 ? 3.766 -9.534 -20.358 1.00 90.75 201 ASP A CA 1
ATOM 1532 C C . ASP A 1 201 ? 4.267 -9.068 -21.742 1.00 90.75 201 ASP A C 1
ATOM 1534 O O . ASP A 1 201 ? 4.281 -9.842 -22.704 1.00 90.75 201 ASP A O 1
ATOM 1538 N N . TYR A 1 202 ? 4.729 -7.815 -21.849 1.00 79.06 202 TYR A N 1
ATOM 1539 C CA . TYR A 1 202 ? 5.334 -7.280 -23.082 1.00 79.06 202 TYR A CA 1
ATOM 1540 C C . TYR A 1 202 ? 6.849 -7.509 -23.157 1.00 79.06 202 TYR A C 1
ATOM 1542 O O . TYR A 1 202 ? 7.546 -7.296 -22.137 1.00 79.06 202 TYR A O 1
#

Radius of gyration: 19.85 Å; chains: 1; bounding box: 45×45×64 Å

pLDDT: mean 93.69, std 10.09, range [45.41, 98.88]